Protein AF-0000000080208274 (afdb_homodimer)

InterPro domains:
  IPR000831 Trp repressor [PF01371] (9-92)
  IPR010921 Trp repressor/replication initiator [SSF48295] (2-94)
  IPR013335 Trp repressor, bacterial [MF_00475] (6-103)
  IPR013335 Trp repressor, bacterial [PIRSF003196] (1-98)
  IPR013335 Trp repressor, bacterial [PTHR38025] (3-96)
  IPR013335 Trp repressor, bacterial [TIGR01321] (6-88)
  IPR038116 TrpR-like superfamily [G3DSA:1.10.1270.10] (1-101)

Secondary structure (DSSP, 8-state):
--PPPS--SHHHHHHHHHHHHHTT-HHHHHHHHS-HHHHHHHHHHHHHHHHHHHT-S-HHHHHHHHT--HHHHHHHHHHHHTS-HHHHHHHHHHHHHHHHHH-/--PPPS--SHHHHHHHHHHHHHTT-HHHHHHHHS-HHHHHHHHHHHHHHHHHHHT-S-HHHHHHHHT--HHHHHHHHHHHHTS-HHHHHHHHHHHHHHHHHH-

pLDDT: mean 94.58, std 8.27, range [47.56, 98.31]

Foldseek 3Di:
DDDDDPDDDPVVVVVVLVVCVVVVNNVVVVPVVDDPVRVLVVVLLLQLLQCVLVVPDDLVRSCVVSVHDSVSSVVSVVVLVPDDPVVSVVSNVVSVVVVVVVD/DDDDDPDDDPVVVVVVLVVCVVVVNNVVVVPVVDDPVRVLVVVLLLQLLQCVLVVPDDLVRSCVVSVHDSVSSVVSVVVLVVDDPVVSVVSNVVSVVVVVVVD

Sequence (206 aa):
MSHEPEYRDWQQIVELIRSSVDSQQHEMLLTMLMTPDERESLTARVNILNELLKGELSQRQISQMLGVGIATITRGSNELKSKSEAEKDKLKLLLEQVAQVAKMSHEPEYRDWQQIVELIRSSVDSQQHEMLLTMLMTPDERESLTARVNILNELLKGELSQRQISQMLGVGIATITRGSNELKSKSEAEKDKLKLLLEQVAQVAK

Structure (mmCIF, N/CA/C/O backbone):
data_AF-0000000080208274-model_v1
#
loop_
_entity.id
_entity.type
_entity.pdbx_description
1 polymer 'Trp operon repressor homolog'
#
loop_
_atom_site.group_PDB
_atom_site.id
_atom_site.type_symbol
_atom_site.label_atom_id
_atom_site.label_alt_id
_atom_site.label_comp_id
_atom_site.label_asym_id
_atom_site.label_entity_id
_atom_site.label_seq_id
_atom_site.pdbx_PDB_ins_code
_atom_site.Cartn_x
_atom_site.Cartn_y
_atom_site.Cartn_z
_atom_site.occupancy
_atom_site.B_iso_or_equiv
_atom_site.auth_seq_id
_atom_site.auth_comp_id
_atom_site.auth_asym_id
_atom_site.auth_atom_id
_atom_site.pdbx_PDB_model_num
ATOM 1 N N . MET A 1 1 ? 12.68 29.438 5.562 1 47.56 1 MET A N 1
ATOM 2 C CA . MET A 1 1 ? 13.219 28.297 6.305 1 47.56 1 MET A CA 1
ATOM 3 C C . MET A 1 1 ? 12.836 26.984 5.637 1 47.56 1 MET A C 1
ATOM 5 O O . MET A 1 1 ? 11.688 26.781 5.254 1 47.56 1 MET A O 1
ATOM 9 N N . SER A 1 2 ? 13.711 26.156 5 1 59.59 2 SER A N 1
ATOM 10 C CA . SER A 1 2 ? 13.531 25.047 4.07 1 59.59 2 SER A CA 1
ATOM 11 C C . SER A 1 2 ? 12.812 23.875 4.738 1 59.59 2 SER A C 1
ATOM 13 O O . SER A 1 2 ? 13.281 23.344 5.746 1 59.59 2 SER A O 1
ATOM 15 N N . HIS A 1 3 ? 11.453 23.859 4.734 1 83.94 3 HIS A N 1
ATOM 16 C CA . HIS A 1 3 ? 10.75 22.766 5.391 1 83.94 3 HIS A CA 1
ATOM 17 C C . HIS A 1 3 ? 11.062 21.438 4.719 1 83.94 3 HIS A C 1
ATOM 19 O O . HIS A 1 3 ? 11.227 21.375 3.5 1 83.94 3 HIS A O 1
ATOM 25 N N . GLU A 1 4 ? 11.633 20.531 5.539 1 91.5 4 GLU A N 1
ATOM 26 C CA . GLU A 1 4 ? 11.93 19.188 5.039 1 91.5 4 GLU A CA 1
ATOM 27 C C . GLU A 1 4 ? 10.812 18.203 5.395 1 91.5 4 GLU A C 1
ATOM 29 O O . GLU A 1 4 ? 10.25 18.266 6.492 1 91.5 4 GLU A O 1
ATOM 34 N N . PRO A 1 5 ? 10.555 17.328 4.438 1 94.62 5 PRO A N 1
ATOM 35 C CA . PRO A 1 5 ? 9.523 16.344 4.734 1 94.62 5 PRO A CA 1
ATOM 36 C C . PRO A 1 5 ? 9.906 15.43 5.902 1 94.62 5 PRO A C 1
ATOM 38 O O . PRO A 1 5 ? 11.086 15.102 6.082 1 94.62 5 PRO A O 1
ATOM 41 N N . GLU A 1 6 ? 8.984 15.062 6.613 1 94.56 6 GLU A N 1
ATOM 42 C CA . GLU A 1 6 ? 9.242 14.203 7.762 1 94.56 6 GLU A CA 1
ATOM 43 C C . GLU A 1 6 ? 9.469 12.75 7.328 1 94.56 6 GLU A C 1
ATOM 45 O O . GLU A 1 6 ? 10.266 12.031 7.938 1 94.56 6 GLU A O 1
ATOM 50 N N . TYR A 1 7 ? 8.75 12.328 6.348 1 96.19 7 TYR A N 1
ATOM 51 C CA . TYR A 1 7 ? 8.922 11 5.766 1 96.19 7 TYR A CA 1
ATOM 52 C C . TYR A 1 7 ? 9.805 11.062 4.523 1 96.19 7 TYR A C 1
ATOM 54 O O . TYR A 1 7 ? 9.406 11.617 3.496 1 96.19 7 TYR A O 1
ATOM 62 N N . ARG A 1 8 ? 10.93 10.383 4.625 1 93 8 ARG A N 1
ATOM 63 C CA . ARG A 1 8 ? 11.938 10.617 3.592 1 93 8 ARG A CA 1
ATOM 64 C C . ARG A 1 8 ? 12.211 9.344 2.797 1 93 8 ARG A C 1
ATOM 66 O O . ARG A 1 8 ? 12.727 9.398 1.68 1 93 8 ARG A O 1
ATOM 73 N N . ASP A 1 9 ? 11.93 8.289 3.434 1 93.94 9 ASP A N 1
ATOM 74 C CA . ASP A 1 9 ? 12.242 7.07 2.693 1 93.94 9 ASP A CA 1
ATOM 75 C C . ASP A 1 9 ? 11.148 6.023 2.877 1 93.94 9 ASP A C 1
ATOM 77 O O . ASP A 1 9 ? 10.25 6.188 3.711 1 93.94 9 ASP A O 1
ATOM 81 N N . TRP A 1 10 ? 11.273 5.016 2.1 1 96.69 10 TRP A N 1
ATOM 82 C CA . TRP A 1 10 ? 10.273 3.953 1.995 1 96.69 10 TRP A CA 1
ATOM 83 C C . TRP A 1 10 ? 10.164 3.182 3.307 1 96.69 10 TRP A C 1
ATOM 85 O O . TRP A 1 10 ? 9.078 2.756 3.691 1 96.69 10 TRP A O 1
ATOM 95 N N . GLN A 1 11 ? 11.211 3.061 4.043 1 96.06 11 GLN A N 1
ATOM 96 C CA . GLN A 1 11 ? 11.203 2.318 5.301 1 96.06 11 GLN A CA 1
ATOM 97 C C . GLN A 1 11 ? 10.266 2.967 6.312 1 96.06 11 GLN A C 1
ATOM 99 O O . GLN A 1 11 ? 9.633 2.273 7.117 1 96.06 11 GLN A O 1
ATOM 104 N N . GLN A 1 12 ? 10.188 4.234 6.27 1 96.81 12 GLN A N 1
ATOM 105 C CA . GLN A 1 12 ? 9.281 4.934 7.176 1 96.81 12 GLN A CA 1
ATOM 106 C C . GLN A 1 12 ? 7.824 4.648 6.824 1 96.81 12 GLN A C 1
ATOM 108 O O . GLN A 1 12 ? 6.973 4.566 7.711 1 96.81 12 GLN A O 1
ATOM 113 N N . ILE A 1 13 ? 7.574 4.492 5.547 1 97.81 13 ILE A N 1
ATOM 114 C CA . ILE A 1 13 ? 6.219 4.18 5.098 1 97.81 13 ILE A CA 1
ATOM 115 C C . ILE A 1 13 ? 5.852 2.76 5.516 1 97.81 13 ILE A C 1
ATOM 117 O O . ILE A 1 13 ? 4.738 2.514 5.984 1 97.81 13 ILE A O 1
ATOM 121 N N . VAL A 1 14 ? 6.762 1.882 5.375 1 98 14 VAL A N 1
ATOM 122 C CA . VAL A 1 14 ? 6.551 0.501 5.797 1 98 14 VAL A CA 1
ATOM 123 C C . VAL A 1 14 ? 6.27 0.458 7.297 1 98 14 VAL A C 1
ATOM 125 O O . VAL A 1 14 ? 5.355 -0.239 7.746 1 98 14 VAL A O 1
ATOM 128 N N . GLU A 1 15 ? 7.039 1.221 8.031 1 97.44 15 GLU A N 1
ATOM 129 C CA . GLU A 1 15 ? 6.836 1.286 9.477 1 97.44 15 GLU A CA 1
ATOM 130 C C . GLU A 1 15 ? 5.473 1.884 9.812 1 97.44 15 GLU A C 1
ATOM 132 O O . GLU A 1 15 ? 4.816 1.445 10.758 1 97.44 15 GLU A O 1
ATOM 137 N N . LEU A 1 16 ? 5.121 2.83 9.086 1 98.19 16 LEU A N 1
ATOM 138 C CA . LEU A 1 16 ? 3.816 3.445 9.289 1 98.19 16 LEU A CA 1
ATOM 139 C C . LEU A 1 16 ? 2.697 2.426 9.094 1 98.19 16 LEU A C 1
ATOM 141 O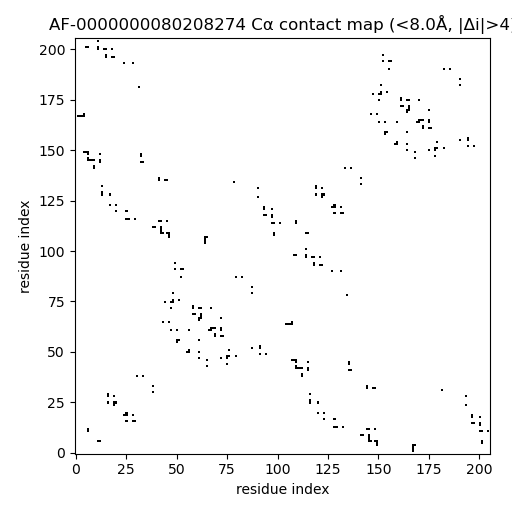 O . LEU A 1 16 ? 1.772 2.352 9.906 1 98.19 16 LEU A O 1
ATOM 145 N N . ILE A 1 17 ? 2.783 1.671 8.047 1 98.12 17 ILE A N 1
ATOM 146 C CA . ILE A 1 17 ? 1.784 0.646 7.766 1 98.12 17 ILE A CA 1
ATOM 147 C C . ILE A 1 17 ? 1.799 -0.405 8.875 1 98.12 17 ILE A C 1
ATOM 149 O O . ILE A 1 17 ? 0.744 -0.799 9.375 1 98.12 17 ILE A O 1
ATOM 153 N N . ARG A 1 18 ? 2.961 -0.78 9.281 1 97.88 18 ARG A N 1
ATOM 154 C CA . ARG A 1 18 ? 3.074 -1.74 10.367 1 97.88 18 ARG A CA 1
ATOM 155 C C . ARG A 1 18 ? 2.408 -1.21 11.633 1 97.88 18 ARG A C 1
ATOM 157 O O . ARG A 1 18 ? 1.616 -1.912 12.266 1 97.88 18 ARG A O 1
ATOM 164 N N . SER A 1 19 ? 2.703 -0.008 12.008 1 97.62 19 SER A N 1
ATOM 165 C CA . SER A 1 19 ? 2.16 0.602 13.211 1 97.62 19 SER A CA 1
ATOM 166 C C . SER A 1 19 ? 0.646 0.757 13.125 1 97.62 19 SER A C 1
ATOM 168 O O . SER A 1 19 ? -0.056 0.635 14.133 1 97.62 19 SER A O 1
ATOM 170 N N . SER A 1 20 ? 0.212 1.041 11.945 1 97.94 20 SER A N 1
ATOM 171 C CA . SER A 1 20 ? -1.225 1.213 11.758 1 97.94 20 SER A CA 1
ATOM 172 C C . SER A 1 20 ? -1.973 -0.095 11.992 1 97.94 20 SER A C 1
ATOM 174 O O . SER A 1 20 ? -3.139 -0.085 12.398 1 97.94 20 SER A O 1
ATOM 176 N N . VAL A 1 21 ? -1.347 -1.221 11.711 1 97.81 21 VAL A N 1
ATOM 177 C CA . VAL A 1 21 ? -1.947 -2.523 11.984 1 97.81 21 VAL A CA 1
ATOM 178 C C . VAL A 1 21 ? -2.082 -2.723 13.492 1 97.81 21 VAL A C 1
ATOM 180 O O . VAL A 1 21 ? -3.121 -3.184 13.969 1 97.81 21 VAL A O 1
ATOM 183 N N . ASP A 1 22 ? -1.087 -2.33 14.203 1 95.06 22 ASP A N 1
ATOM 184 C CA . ASP A 1 22 ? -1.102 -2.457 15.656 1 95.06 22 ASP A CA 1
ATOM 185 C C . ASP A 1 22 ? -2.242 -1.645 16.266 1 95.06 22 ASP A C 1
ATOM 187 O O . ASP A 1 22 ? -2.867 -2.074 17.234 1 95.06 22 ASP A O 1
ATOM 191 N N . SER A 1 23 ? -2.492 -0.571 15.703 1 94.88 23 SER A N 1
ATOM 192 C CA . SER A 1 23 ? -3.518 0.312 16.25 1 94.88 23 SER A CA 1
ATOM 193 C C . SER A 1 23 ? -4.852 0.115 15.539 1 94.88 23 SER A C 1
ATOM 195 O O . SER A 1 23 ? -5.793 0.884 15.75 1 94.88 23 SER A O 1
ATOM 197 N N . GLN A 1 24 ? -4.961 -0.796 14.641 1 96 24 GLN A N 1
ATOM 198 C CA . GLN A 1 24 ? -6.172 -1.159 13.914 1 96 24 GLN A CA 1
ATOM 199 C C . GLN A 1 24 ? -6.656 -0.005 13.039 1 96 24 GLN A C 1
ATOM 201 O O . GLN A 1 24 ? -7.859 0.251 12.953 1 96 24 GLN A O 1
ATOM 206 N N . GLN A 1 25 ? -5.754 0.708 12.438 1 96.38 25 GLN A N 1
ATOM 207 C CA . GLN A 1 25 ? -6.066 1.855 11.594 1 96.38 25 GLN A CA 1
ATOM 208 C C . GLN A 1 25 ? -5.645 1.606 10.148 1 96.38 25 GLN A C 1
ATOM 210 O O . GLN A 1 25 ? -5.82 2.473 9.289 1 96.38 25 GLN A O 1
ATOM 215 N N . HIS A 1 26 ? -5.148 0.441 9.859 1 97.75 26 HIS A N 1
ATOM 216 C CA . HIS A 1 26 ? -4.492 0.188 8.586 1 97.75 26 HIS A CA 1
ATOM 217 C C . HIS A 1 26 ? -5.492 0.228 7.434 1 97.75 26 HIS A C 1
ATOM 219 O O . HIS A 1 26 ? -5.172 0.707 6.344 1 97.75 26 HIS A O 1
ATOM 225 N N . GLU A 1 27 ? -6.699 -0.204 7.637 1 97.12 27 GLU A N 1
ATOM 226 C CA . GLU A 1 27 ? -7.68 -0.14 6.559 1 97.12 27 GLU A CA 1
ATOM 227 C C . GLU A 1 27 ? -7.957 1.304 6.148 1 97.12 27 GLU A C 1
ATOM 229 O O . GLU A 1 27 ? -7.957 1.629 4.961 1 97.12 27 GLU A O 1
ATOM 234 N N . MET A 1 28 ? -8.203 2.137 7.141 1 96.38 28 MET A N 1
ATOM 235 C CA . MET A 1 28 ? -8.461 3.547 6.871 1 96.38 28 MET A CA 1
ATOM 236 C C . MET A 1 28 ? -7.25 4.203 6.215 1 96.38 28 MET A C 1
ATOM 238 O O . MET A 1 28 ? -7.383 4.902 5.211 1 96.38 28 MET A O 1
ATOM 242 N N . LEU A 1 29 ? -6.078 3.934 6.773 1 97.75 29 LEU A N 1
ATOM 243 C CA . LEU A 1 29 ? -4.848 4.535 6.27 1 97.75 2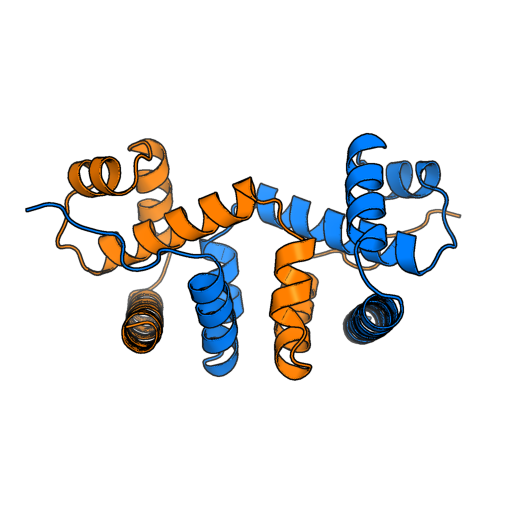9 LEU A CA 1
ATOM 244 C C . LEU A 1 29 ? -4.621 4.168 4.809 1 97.75 29 LEU A C 1
ATOM 246 O O . LEU A 1 29 ? -4.418 5.043 3.965 1 97.75 29 LEU A O 1
ATOM 250 N N . LEU A 1 30 ? -4.691 2.865 4.492 1 98.12 30 LEU A N 1
ATOM 251 C CA . LEU A 1 30 ? -4.426 2.383 3.141 1 98.12 30 LEU A CA 1
ATOM 252 C C . LEU A 1 30 ? -5.457 2.922 2.158 1 98.12 30 LEU A C 1
ATOM 254 O O . LEU A 1 30 ? -5.113 3.299 1.034 1 98.12 30 LEU A O 1
ATOM 258 N N . THR A 1 31 ? -6.676 3.023 2.594 1 96.75 31 THR A N 1
ATOM 259 C CA . THR A 1 31 ? -7.734 3.553 1.739 1 96.75 31 THR A CA 1
ATOM 260 C C . THR A 1 31 ? -7.504 5.031 1.444 1 96.75 31 THR A C 1
ATOM 262 O O . THR A 1 31 ? -7.77 5.496 0.335 1 96.75 31 THR A O 1
ATOM 265 N N . MET A 1 32 ? -6.992 5.758 2.375 1 95.88 32 MET A N 1
ATOM 266 C CA . MET A 1 32 ? -6.742 7.188 2.211 1 95.88 32 MET A CA 1
ATOM 267 C C . MET A 1 32 ? -5.539 7.43 1.305 1 95.88 32 MET A C 1
ATOM 269 O O . MET A 1 32 ? -5.5 8.414 0.566 1 95.88 32 MET A O 1
ATOM 273 N N . LEU A 1 33 ? -4.633 6.512 1.344 1 97.12 33 LEU A N 1
ATOM 274 C CA . LEU A 1 33 ? -3.365 6.734 0.661 1 97.12 33 LEU A CA 1
ATOM 275 C C . LEU A 1 33 ? -3.455 6.316 -0.803 1 97.12 33 LEU A C 1
ATOM 277 O O . LEU A 1 33 ? -2.586 6.664 -1.606 1 97.12 33 LEU A O 1
ATOM 281 N N . MET A 1 34 ? -4.512 5.57 -1.143 1 97.19 34 MET A N 1
ATOM 282 C CA . MET A 1 34 ? -4.609 5.027 -2.494 1 97.19 34 MET A CA 1
ATOM 283 C C . MET A 1 34 ? -5.953 5.367 -3.127 1 97.19 34 MET A C 1
ATOM 285 O O . MET A 1 34 ? -6.988 5.301 -2.465 1 97.19 34 MET A O 1
ATOM 289 N N . THR A 1 35 ? -5.871 5.73 -4.359 1 95.31 35 THR A N 1
ATOM 290 C CA . THR A 1 35 ? -7.109 5.941 -5.098 1 95.31 35 THR A CA 1
ATOM 291 C C . THR A 1 35 ? -7.801 4.613 -5.387 1 95.31 35 THR A C 1
ATOM 293 O O . THR A 1 35 ? -7.188 3.549 -5.27 1 95.31 35 THR A O 1
ATOM 296 N N . PRO A 1 36 ? -9.055 4.688 -5.789 1 96.25 36 PRO A N 1
ATOM 297 C CA . PRO A 1 36 ? -9.742 3.449 -6.16 1 96.25 36 PRO A CA 1
ATOM 298 C C . PRO A 1 36 ? -9.031 2.688 -7.277 1 96.25 36 PRO A C 1
ATOM 300 O O . PRO A 1 36 ? -8.922 1.46 -7.223 1 96.25 36 PRO A O 1
ATOM 303 N N . ASP A 1 37 ? -8.5 3.404 -8.195 1 96.75 37 ASP A N 1
ATOM 304 C CA . ASP A 1 37 ? -7.793 2.756 -9.289 1 96.75 37 ASP A CA 1
ATOM 305 C C . ASP A 1 37 ? -6.527 2.062 -8.797 1 96.75 37 ASP A C 1
ATOM 307 O O . ASP A 1 37 ? -6.195 0.964 -9.242 1 96.75 37 ASP A O 1
ATOM 311 N N . GLU A 1 38 ? -5.812 2.707 -7.918 1 97 38 GLU A N 1
ATOM 312 C CA . GLU A 1 38 ? -4.605 2.123 -7.344 1 97 38 GLU A CA 1
ATOM 313 C C . GLU A 1 38 ? -4.926 0.863 -6.547 1 97 38 GLU A C 1
ATOM 315 O O . GLU A 1 38 ? -4.18 -0.116 -6.598 1 97 38 GLU A O 1
ATOM 320 N N . ARG A 1 39 ? -6.008 0.888 -5.855 1 98 39 ARG A N 1
ATOM 321 C CA . ARG A 1 39 ? -6.426 -0.279 -5.086 1 98 39 ARG A CA 1
ATOM 322 C C . ARG A 1 39 ? -6.785 -1.441 -6.008 1 98 39 ARG A C 1
ATOM 324 O O . ARG A 1 39 ? -6.426 -2.588 -5.738 1 98 39 ARG A O 1
ATOM 331 N N . GLU A 1 40 ? -7.398 -1.123 -7.082 1 97.5 40 GLU A N 1
ATOM 332 C CA . GLU A 1 40 ? -7.723 -2.141 -8.078 1 97.5 40 GLU A CA 1
ATOM 333 C C . GLU A 1 40 ? -6.457 -2.723 -8.703 1 97.5 40 GLU A C 1
ATOM 335 O O . GLU A 1 40 ? -6.363 -3.932 -8.922 1 97.5 40 GLU A O 1
ATOM 340 N N . SER A 1 41 ? -5.555 -1.863 -8.961 1 97.06 41 SER A N 1
ATOM 341 C CA . SER A 1 41 ? -4.281 -2.303 -9.523 1 97.06 41 SER A CA 1
ATOM 342 C C . SER A 1 41 ? -3.537 -3.219 -8.555 1 97.06 41 SER A C 1
ATOM 344 O O . SER A 1 41 ? -2.953 -4.223 -8.977 1 97.06 41 SER A O 1
ATOM 346 N N . LEU A 1 42 ? -3.549 -2.84 -7.297 1 98.12 42 LEU A N 1
ATOM 347 C CA . LEU A 1 42 ? -2.895 -3.676 -6.293 1 98.12 42 LEU A CA 1
ATOM 348 C C . LEU A 1 42 ? -3.564 -5.043 -6.207 1 98.12 42 LEU A C 1
ATOM 350 O O . LEU A 1 42 ? -2.885 -6.062 -6.074 1 98.12 42 LEU A O 1
ATOM 354 N N . THR A 1 43 ? -4.871 -5.059 -6.324 1 98 43 THR A N 1
ATOM 355 C CA . THR A 1 43 ? -5.617 -6.312 -6.305 1 98 43 THR A CA 1
ATOM 356 C C . THR A 1 43 ? -5.223 -7.195 -7.488 1 98 43 THR A C 1
ATOM 358 O O . THR A 1 43 ? -4.988 -8.391 -7.324 1 98 43 THR A O 1
ATOM 361 N N . ALA A 1 44 ? -5.121 -6.594 -8.562 1 97.69 44 ALA A N 1
ATOM 362 C CA . ALA A 1 44 ? -4.703 -7.332 -9.75 1 97.69 44 ALA A CA 1
ATOM 363 C C . ALA A 1 44 ? -3.285 -7.875 -9.594 1 97.69 44 ALA A C 1
ATOM 365 O O . ALA A 1 44 ? -3.006 -9.016 -9.961 1 97.69 44 ALA A O 1
ATOM 366 N N . ARG A 1 45 ? -2.393 -7.09 -9.016 1 98.31 45 ARG A N 1
ATOM 367 C CA . ARG A 1 45 ? -1 -7.496 -8.852 1 98.31 45 ARG A CA 1
ATOM 368 C C . ARG A 1 45 ? -0.875 -8.656 -7.867 1 98.31 45 ARG A C 1
ATOM 370 O O . ARG A 1 45 ? -0.05 -9.547 -8.055 1 98.31 45 ARG A O 1
ATOM 377 N N . VAL A 1 46 ? -1.676 -8.586 -6.859 1 98.31 46 VAL A N 1
ATOM 378 C CA . VAL A 1 46 ? -1.689 -9.703 -5.918 1 98.31 46 VAL A CA 1
ATOM 379 C C . VAL A 1 46 ? -2.129 -10.977 -6.633 1 98.31 46 VAL A C 1
ATOM 381 O O . VAL A 1 46 ? -1.524 -12.039 -6.453 1 98.31 46 VAL A O 1
ATOM 384 N N . ASN A 1 47 ? -3.164 -10.875 -7.477 1 98.25 47 ASN A N 1
ATOM 385 C CA . ASN A 1 47 ? -3.631 -12.031 -8.227 1 98.25 47 ASN A CA 1
ATOM 386 C C . ASN A 1 47 ? -2.578 -12.523 -9.211 1 98.25 47 ASN A C 1
ATOM 388 O O . ASN A 1 47 ? -2.418 -13.727 -9.406 1 98.25 47 ASN A O 1
ATOM 392 N N . ILE A 1 48 ? -1.926 -11.633 -9.781 1 98.25 48 ILE A N 1
ATOM 393 C CA . ILE A 1 48 ? -0.871 -12.008 -10.719 1 98.25 48 ILE A CA 1
ATOM 394 C C . ILE A 1 48 ? 0.198 -12.82 -9.992 1 98.25 48 ILE A C 1
ATOM 396 O O . ILE A 1 48 ? 0.566 -13.906 -10.438 1 98.25 48 ILE A O 1
ATOM 400 N N . LEU A 1 49 ? 0.663 -12.32 -8.891 1 98.06 49 LEU A N 1
ATOM 401 C CA . LEU A 1 49 ? 1.677 -13.031 -8.117 1 98.06 49 LEU A CA 1
ATOM 402 C C . LEU A 1 49 ? 1.169 -14.406 -7.684 1 98.06 49 LEU A C 1
ATOM 404 O O . LEU A 1 49 ? 1.9 -15.398 -7.762 1 98.06 49 LEU A O 1
ATOM 408 N N . ASN A 1 50 ? -0.038 -14.391 -7.234 1 97.56 50 ASN A N 1
ATOM 409 C CA . ASN A 1 50 ? -0.663 -15.625 -6.773 1 97.56 50 ASN A CA 1
ATOM 410 C C . ASN A 1 50 ? -0.684 -16.688 -7.871 1 97.56 50 ASN A C 1
ATOM 412 O O . ASN A 1 50 ? -0.282 -17.828 -7.645 1 97.56 50 ASN A O 1
ATOM 416 N N . GLU A 1 51 ? -1.094 -16.328 -9.039 1 97.31 51 GLU A N 1
ATOM 417 C CA . GLU A 1 51 ? -1.213 -17.266 -10.141 1 97.31 51 GLU A CA 1
ATOM 418 C C . GLU A 1 51 ? 0.16 -17.703 -10.648 1 97.31 51 GLU A C 1
ATOM 420 O O . GLU A 1 51 ? 0.36 -18.875 -11 1 97.31 51 GLU A O 1
ATOM 425 N N . LEU A 1 52 ? 1.077 -16.812 -10.664 1 97.75 52 LEU A N 1
ATOM 426 C CA . LEU A 1 52 ? 2.426 -17.141 -11.109 1 97.75 52 LEU A CA 1
ATOM 427 C C . LEU A 1 52 ? 3.076 -18.141 -10.156 1 97.75 52 LEU A C 1
ATOM 429 O O . LEU A 1 52 ? 3.775 -19.062 -10.586 1 97.75 52 LEU A O 1
ATOM 433 N N . LEU A 1 53 ? 2.852 -17.938 -8.906 1 97.25 53 LEU A N 1
ATOM 434 C CA . LEU A 1 53 ? 3.439 -18.828 -7.906 1 97.25 53 LEU A CA 1
ATOM 435 C C . LEU A 1 53 ? 2.814 -20.219 -7.973 1 97.25 53 LEU A C 1
ATOM 437 O O . LEU A 1 53 ? 3.498 -21.219 -7.758 1 97.25 53 LEU A O 1
ATOM 441 N N . LYS A 1 54 ? 1.506 -20.266 -8.227 1 95.25 54 LYS A N 1
ATOM 442 C CA . LYS A 1 54 ? 0.833 -21.562 -8.383 1 95.25 54 LYS A CA 1
ATOM 443 C C . LYS A 1 54 ? 1.383 -22.312 -9.586 1 95.25 54 LYS A C 1
ATOM 445 O O . LYS A 1 54 ? 1.525 -23.547 -9.547 1 95.25 54 LYS A O 1
ATOM 450 N N . GLY A 1 55 ? 1.526 -21.562 -10.68 1 95.5 55 GLY A N 1
ATOM 451 C CA . GLY A 1 55 ? 2.16 -22.156 -11.852 1 95.5 55 GLY A CA 1
ATOM 452 C C . GLY A 1 55 ? 1.212 -22.984 -12.688 1 95.5 55 GLY A C 1
ATOM 453 O O . GLY A 1 55 ? 1.649 -23.812 -13.492 1 95.5 55 GLY A O 1
ATOM 454 N N . GLU A 1 56 ? -0.082 -22.75 -12.547 1 95.44 56 GLU A N 1
ATOM 455 C CA . GLU A 1 56 ? -1.076 -23.578 -13.234 1 95.44 56 GLU A CA 1
ATOM 456 C C . GLU A 1 56 ? -1.572 -22.906 -14.508 1 95.44 56 GLU A C 1
ATOM 458 O O . GLU A 1 56 ? -2.025 -23.578 -15.438 1 95.44 56 GLU A O 1
ATOM 463 N N . LEU A 1 57 ? -1.53 -21.641 -14.516 1 96.81 57 LEU A N 1
ATOM 464 C CA . LEU A 1 57 ? -2.031 -20.875 -15.656 1 96.81 57 LEU A CA 1
ATOM 465 C C . LEU A 1 57 ? -0.883 -20.25 -16.438 1 96.81 57 LEU A C 1
ATOM 467 O O . LEU A 1 57 ? 0.103 -19.797 -15.852 1 96.81 57 LEU A O 1
ATOM 471 N N . SER A 1 58 ? -1.079 -20.188 -17.75 1 95.94 58 SER A N 1
ATOM 472 C CA . SER A 1 58 ? -0.152 -19.438 -18.594 1 95.94 58 SER A CA 1
ATOM 473 C C . SER A 1 58 ? -0.353 -17.938 -18.422 1 95.94 58 SER A C 1
ATOM 475 O O . SER A 1 58 ? -1.383 -17.5 -17.906 1 95.94 58 SER A O 1
ATOM 477 N N . GLN A 1 59 ? 0.711 -17.172 -18.859 1 96.69 59 GLN A N 1
ATOM 478 C CA . GLN A 1 59 ? 0.58 -15.719 -18.797 1 96.69 59 GLN A CA 1
ATOM 479 C C . GLN A 1 59 ? -0.633 -15.242 -19.594 1 96.69 59 GLN A C 1
ATOM 481 O O . GLN A 1 59 ? -1.311 -14.289 -19.188 1 96.69 59 GLN A O 1
ATOM 486 N N . ARG A 1 60 ? -0.909 -15.938 -20.688 1 96.5 60 ARG A N 1
ATOM 487 C CA . ARG A 1 60 ? -2.064 -15.586 -21.5 1 96.5 60 ARG A CA 1
ATOM 488 C C . ARG A 1 60 ? -3.365 -15.828 -20.75 1 96.5 60 ARG A C 1
ATOM 490 O O . ARG A 1 60 ? -4.277 -15 -20.781 1 96.5 60 ARG A O 1
ATOM 497 N N . GLN A 1 61 ? -3.482 -16.938 -20.078 1 97.31 61 GLN A N 1
ATOM 498 C CA . GLN A 1 61 ? -4.668 -17.281 -19.297 1 97.31 61 GLN A CA 1
ATOM 499 C C . GLN A 1 61 ? -4.859 -16.297 -18.141 1 97.31 61 GLN A C 1
ATOM 501 O O . GLN A 1 61 ? -5.984 -15.891 -17.844 1 97.31 61 GLN A O 1
ATOM 506 N N . ILE A 1 62 ? -3.781 -15.891 -17.469 1 97.94 62 ILE A N 1
ATOM 507 C CA . ILE A 1 62 ? -3.85 -14.906 -16.406 1 97.94 62 ILE A CA 1
ATOM 508 C C . ILE A 1 62 ? -4.332 -13.57 -16.953 1 97.94 62 ILE A C 1
ATOM 510 O O . ILE A 1 62 ? -5.18 -12.906 -16.344 1 97.94 62 ILE A O 1
ATOM 514 N N . SER A 1 63 ? -3.805 -13.195 -18.156 1 97.69 63 SER A N 1
ATOM 515 C CA . SER A 1 63 ? -4.219 -11.961 -18.828 1 97.69 63 SER A CA 1
ATOM 516 C C . SER A 1 63 ? -5.719 -11.953 -19.094 1 97.69 63 SER A C 1
ATOM 518 O O . SER A 1 63 ? -6.395 -10.961 -18.828 1 97.69 63 SER A O 1
ATOM 520 N N . GLN A 1 64 ? -6.23 -13.062 -19.547 1 96.5 64 GLN A N 1
ATOM 521 C CA . GLN A 1 64 ? -7.656 -13.172 -19.828 1 96.5 64 GLN A CA 1
ATOM 522 C C . GLN A 1 64 ? -8.484 -13.133 -18.562 1 96.5 64 GLN A C 1
ATOM 524 O O . GLN A 1 64 ? -9.531 -12.484 -18.5 1 96.5 64 GLN A O 1
ATOM 529 N N . MET A 1 65 ? -8.023 -13.773 -17.531 1 96.62 65 MET A N 1
ATOM 530 C CA . MET A 1 65 ? -8.75 -13.867 -16.266 1 96.62 65 MET A CA 1
ATOM 531 C C . MET A 1 65 ? -8.852 -12.5 -15.594 1 96.62 65 MET A C 1
ATOM 533 O O . MET A 1 65 ? -9.906 -12.148 -15.055 1 96.62 65 MET A O 1
ATOM 537 N N . LEU A 1 66 ? -7.781 -11.688 -15.656 1 97.25 66 LEU A N 1
ATOM 538 C CA . LEU A 1 66 ? -7.699 -10.469 -14.867 1 97.25 66 LEU A CA 1
ATOM 539 C C . LEU A 1 66 ? -7.961 -9.234 -15.727 1 97.25 66 LEU A C 1
ATOM 541 O O . LEU A 1 66 ? -8.18 -8.141 -15.203 1 97.25 66 LEU A O 1
ATOM 545 N N . GLY A 1 67 ? -7.906 -9.445 -17.047 1 96.56 67 GLY A N 1
ATOM 546 C CA . GLY A 1 67 ? -8.102 -8.328 -17.953 1 96.56 67 GLY A CA 1
ATOM 547 C C . GLY A 1 67 ? -6.941 -7.352 -17.953 1 96.56 67 GLY A C 1
ATOM 548 O O . GLY A 1 67 ? -7.141 -6.141 -18.047 1 96.56 67 GLY A O 1
ATOM 549 N N . VAL A 1 68 ? -5.684 -7.914 -17.734 1 96.94 68 VAL A N 1
ATOM 550 C CA . VAL A 1 68 ? -4.488 -7.078 -17.781 1 96.94 68 VAL A CA 1
ATOM 551 C C . VAL A 1 68 ? -3.574 -7.531 -18.922 1 96.94 68 VAL A C 1
ATOM 553 O O . VAL A 1 68 ? -3.689 -8.656 -19.406 1 96.94 68 VAL A O 1
ATOM 556 N N . GLY A 1 69 ? -2.68 -6.707 -19.391 1 96.94 69 GLY A N 1
ATOM 557 C CA . GLY A 1 69 ? -1.785 -7.023 -20.484 1 96.94 69 GLY A CA 1
ATOM 558 C C . GLY A 1 69 ? -0.643 -7.938 -20.078 1 96.94 69 GLY A C 1
ATOM 559 O O . GLY A 1 69 ? -0.305 -8.039 -18.906 1 96.94 69 GLY A O 1
ATOM 560 N N . ILE A 1 70 ? -0.037 -8.508 -21.078 1 97.44 70 ILE A N 1
ATOM 561 C CA . ILE A 1 70 ? 1.054 -9.461 -20.875 1 97.44 70 ILE A CA 1
ATOM 562 C C . ILE A 1 70 ? 2.256 -8.742 -20.266 1 97.44 70 ILE A C 1
ATOM 564 O O . ILE A 1 70 ? 2.971 -9.305 -19.438 1 97.44 70 ILE A O 1
ATOM 568 N N . ALA A 1 71 ? 2.479 -7.523 -20.672 1 97 71 ALA A N 1
ATOM 569 C CA . ALA A 1 71 ? 3.6 -6.75 -20.141 1 97 71 ALA A CA 1
ATOM 570 C C . ALA A 1 71 ? 3.484 -6.578 -18.625 1 97 71 ALA A C 1
ATOM 572 O O . ALA A 1 71 ? 4.488 -6.629 -17.906 1 97 71 ALA A O 1
ATOM 573 N N . THR A 1 72 ? 2.213 -6.375 -18.109 1 96.88 72 THR A N 1
ATOM 574 C CA . THR A 1 72 ? 1.946 -6.242 -16.672 1 96.88 72 THR A CA 1
ATOM 575 C C . THR A 1 72 ? 2.285 -7.539 -15.938 1 96.88 72 THR A C 1
ATOM 577 O O . THR A 1 72 ? 2.867 -7.508 -14.852 1 96.88 72 THR A O 1
ATOM 580 N N . ILE A 1 73 ? 1.98 -8.664 -16.516 1 97.94 73 ILE A N 1
ATOM 581 C CA . ILE A 1 73 ? 2.238 -9.984 -15.945 1 97.94 73 ILE A CA 1
ATOM 582 C C . ILE A 1 73 ? 3.74 -10.258 -15.953 1 97.94 73 ILE A C 1
ATOM 584 O O . ILE A 1 73 ? 4.285 -10.766 -14.969 1 97.94 73 ILE A O 1
ATOM 588 N N . THR A 1 74 ? 4.375 -9.836 -17.016 1 97.12 74 THR A N 1
ATOM 589 C CA . THR A 1 74 ? 5.812 -10.031 -17.156 1 97.12 74 THR A CA 1
ATOM 590 C C . THR A 1 74 ? 6.562 -9.258 -16.078 1 97.12 74 THR A C 1
ATOM 592 O O . THR A 1 74 ? 7.566 -9.734 -15.539 1 97.12 74 THR A O 1
ATOM 595 N N . ARG A 1 75 ? 6.137 -8.117 -15.773 1 95.31 75 ARG A N 1
ATOM 596 C CA . ARG A 1 75 ? 6.723 -7.355 -14.672 1 95.31 75 ARG A CA 1
ATOM 597 C C . ARG A 1 75 ? 6.594 -8.117 -13.352 1 95.31 75 ARG A C 1
ATOM 599 O O . ARG A 1 75 ? 7.535 -8.148 -12.555 1 95.31 75 ARG A O 1
ATOM 606 N N . GLY A 1 76 ? 5.418 -8.695 -13.125 1 96.88 76 GLY A N 1
ATOM 607 C CA . GLY A 1 76 ? 5.242 -9.539 -11.953 1 96.88 76 GLY A CA 1
ATOM 608 C C . GLY A 1 76 ? 6.176 -10.734 -11.938 1 96.88 76 GLY A C 1
ATOM 609 O O . GLY A 1 76 ? 6.758 -11.055 -10.898 1 96.88 76 GLY A O 1
ATOM 610 N N . SER A 1 77 ? 6.312 -11.336 -13.078 1 97 77 SER A N 1
ATOM 611 C CA . SER A 1 77 ? 7.199 -12.492 -13.203 1 97 77 SER A CA 1
ATOM 612 C C . SER A 1 77 ? 8.648 -12.109 -12.898 1 97 77 SER A C 1
ATOM 614 O O . SER A 1 77 ? 9.352 -12.836 -12.195 1 97 77 SER A O 1
ATOM 616 N N . ASN A 1 78 ? 9.047 -10.984 -13.391 1 96.62 78 ASN A N 1
ATOM 617 C CA . ASN A 1 78 ? 10.406 -10.516 -13.156 1 96.62 78 ASN A CA 1
ATOM 618 C C . ASN A 1 78 ? 10.648 -10.203 -11.68 1 96.62 78 ASN A C 1
ATOM 620 O O . ASN A 1 78 ? 11.734 -10.453 -11.156 1 96.62 78 ASN A O 1
ATOM 624 N N . GLU A 1 79 ? 9.633 -9.641 -11.062 1 95.44 79 GLU A N 1
ATOM 625 C CA . GLU A 1 79 ? 9.742 -9.383 -9.633 1 95.44 79 GLU A CA 1
ATOM 626 C C . GLU A 1 79 ? 9.945 -10.68 -8.852 1 95.44 79 GLU A C 1
ATOM 628 O O . GLU A 1 79 ? 10.773 -10.734 -7.938 1 95.44 79 GLU A O 1
ATOM 633 N N . LEU A 1 80 ? 9.281 -11.727 -9.195 1 96.88 80 LEU A N 1
ATOM 634 C CA . LEU A 1 80 ? 9.391 -13.008 -8.508 1 96.88 80 LEU A CA 1
ATOM 635 C C . LEU A 1 80 ? 10.766 -13.633 -8.727 1 96.88 80 LEU A C 1
ATOM 637 O O . LEU A 1 80 ? 11.336 -14.234 -7.816 1 96.88 80 LEU A O 1
ATOM 641 N N . LYS A 1 81 ? 11.266 -13.406 -9.906 1 96.44 81 LYS A N 1
ATOM 642 C CA . LYS A 1 81 ? 12.562 -13.984 -10.242 1 96.44 81 LYS A CA 1
ATOM 643 C C . LYS A 1 81 ? 13.664 -13.383 -9.375 1 96.44 81 LYS A C 1
ATOM 645 O O . LYS A 1 81 ? 14.688 -14.031 -9.125 1 96.44 81 LYS A O 1
ATOM 650 N N . SER A 1 82 ? 13.453 -12.219 -8.906 1 95.56 82 SER A N 1
ATOM 651 C CA . SER A 1 82 ? 14.461 -11.523 -8.117 1 95.56 82 SER A CA 1
ATOM 652 C C . SER A 1 82 ? 14.453 -11.992 -6.668 1 95.56 82 SER A C 1
ATOM 654 O O . SER A 1 82 ? 15.328 -11.609 -5.879 1 95.56 82 SER A O 1
ATOM 656 N N . LYS A 1 83 ? 13.539 -12.797 -6.324 1 96.62 83 LYS A N 1
ATOM 657 C CA . LYS A 1 83 ? 13.414 -13.273 -4.949 1 96.62 83 LYS A CA 1
ATOM 658 C C . LYS A 1 83 ? 14.016 -14.672 -4.801 1 96.62 83 LYS A C 1
ATOM 660 O O . LYS A 1 83 ? 14.055 -15.445 -5.762 1 96.62 83 LYS A O 1
ATOM 665 N N . SER A 1 84 ? 14.492 -14.945 -3.635 1 96.75 84 SER A N 1
ATOM 666 C CA . SER A 1 84 ? 15 -16.281 -3.342 1 96.75 84 SER A CA 1
ATOM 667 C C . SER A 1 84 ? 13.867 -17.312 -3.291 1 96.75 84 SER A C 1
ATOM 669 O O . SER A 1 84 ? 12.703 -16.938 -3.135 1 96.75 84 SER A O 1
ATOM 671 N N . GLU A 1 85 ? 14.227 -18.562 -3.408 1 96.62 85 GLU A N 1
ATOM 672 C CA . GLU A 1 85 ? 13.227 -19.625 -3.312 1 96.62 85 GLU A CA 1
ATOM 673 C C . GLU A 1 85 ? 12.531 -19.609 -1.954 1 96.62 85 GLU A C 1
ATOM 675 O O . GLU A 1 85 ? 11.328 -19.844 -1.863 1 96.62 85 GLU A O 1
ATOM 680 N N . ALA A 1 86 ? 13.289 -19.297 -0.944 1 96.62 86 ALA A N 1
ATOM 681 C CA . ALA A 1 86 ? 12.727 -19.219 0.402 1 96.62 86 ALA A CA 1
ATOM 682 C C . ALA A 1 86 ? 11.695 -18.109 0.504 1 96.62 86 ALA A C 1
ATOM 684 O O . ALA A 1 86 ? 10.633 -18.281 1.113 1 96.62 86 ALA A O 1
ATOM 685 N N . GLU A 1 87 ? 11.953 -16.984 -0.126 1 96.12 87 GLU A N 1
ATOM 686 C CA . GLU A 1 87 ? 11.031 -15.859 -0.122 1 96.12 87 GLU A CA 1
ATOM 687 C C . GLU A 1 87 ? 9.758 -16.188 -0.896 1 96.12 87 GLU A C 1
ATOM 689 O O . GLU A 1 87 ? 8.656 -15.836 -0.466 1 96.12 87 GLU A O 1
ATOM 694 N N . LYS A 1 88 ? 9.945 -16.844 -1.952 1 97.31 88 LYS A N 1
ATOM 695 C CA . LYS A 1 88 ? 8.797 -17.234 -2.76 1 97.31 88 LYS A CA 1
ATOM 696 C C . LYS A 1 88 ? 7.902 -18.203 -2.002 1 97.31 88 LYS A C 1
ATOM 698 O O . LYS A 1 88 ? 6.676 -18.109 -2.057 1 97.31 88 LYS A O 1
ATOM 703 N N . ASP A 1 89 ? 8.547 -19.125 -1.304 1 96.88 89 ASP A N 1
ATOM 704 C CA . ASP A 1 89 ? 7.789 -20.094 -0.521 1 96.88 89 ASP A CA 1
ATOM 705 C C . ASP A 1 89 ? 6.984 -19.406 0.579 1 96.88 89 ASP A C 1
ATOM 707 O O . ASP A 1 89 ? 5.82 -19.75 0.807 1 96.88 89 ASP A O 1
ATOM 711 N N . LYS A 1 90 ? 7.578 -18.469 1.206 1 96.69 90 LYS A N 1
ATOM 712 C CA . LYS A 1 90 ? 6.895 -17.734 2.264 1 96.69 90 LYS A CA 1
ATOM 713 C C . LYS A 1 90 ? 5.711 -16.938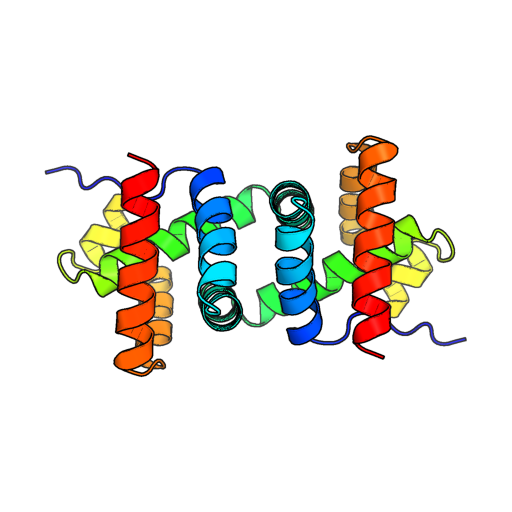 1.709 1 96.69 90 LYS A C 1
ATOM 715 O O . LYS A 1 90 ? 4.641 -16.906 2.314 1 96.69 90 LYS A O 1
ATOM 720 N N . LEU A 1 91 ? 5.977 -16.359 0.57 1 97.19 91 LEU A N 1
ATOM 721 C CA . LEU A 1 91 ? 4.922 -15.57 -0.069 1 97.19 91 LEU A CA 1
ATOM 722 C C . LEU A 1 91 ? 3.758 -16.469 -0.478 1 97.19 91 LEU A C 1
ATOM 724 O O . LEU A 1 91 ? 2.594 -16.094 -0.294 1 97.19 91 LEU A O 1
ATOM 728 N N . LYS A 1 92 ? 4.09 -17.562 -1.011 1 96.81 92 LYS A N 1
ATOM 729 C CA . LYS A 1 92 ? 3.068 -18.531 -1.412 1 96.81 92 LYS A CA 1
ATOM 730 C C . LYS A 1 92 ? 2.207 -18.938 -0.223 1 96.81 92 LYS A C 1
ATOM 732 O O . LYS A 1 92 ? 0.978 -18.984 -0.325 1 96.81 92 LYS A O 1
ATOM 737 N N . LEU A 1 93 ? 2.824 -19.266 0.854 1 96.31 93 LEU A N 1
ATOM 738 C CA . LEU A 1 93 ? 2.109 -19.672 2.061 1 96.31 93 LEU A CA 1
ATOM 739 C C . LEU A 1 93 ? 1.219 -18.547 2.568 1 96.31 93 LEU A C 1
ATOM 741 O O . LEU A 1 93 ? 0.079 -18.781 2.973 1 96.31 93 LEU A O 1
ATOM 745 N N . LEU A 1 94 ? 1.722 -17.344 2.529 1 96.94 94 LEU A N 1
ATOM 746 C CA . LEU A 1 94 ? 0.973 -16.172 2.973 1 96.94 94 LEU A CA 1
ATOM 747 C C . LEU A 1 94 ? -0.276 -15.961 2.121 1 96.94 94 LEU A C 1
ATOM 749 O O . LEU A 1 94 ? -1.369 -15.758 2.652 1 96.94 94 LEU A O 1
ATOM 753 N N . LEU A 1 95 ? -0.104 -16.062 0.798 1 97.19 95 LEU A N 1
ATOM 754 C CA . LEU A 1 95 ? -1.205 -15.859 -0.136 1 97.19 95 LEU A CA 1
ATOM 755 C C . LEU A 1 95 ? -2.271 -16.938 0.032 1 97.19 95 LEU A C 1
ATOM 757 O O . LEU A 1 95 ? -3.469 -16.641 -0.003 1 97.19 95 LEU A O 1
ATOM 761 N N . GLU A 1 96 ? -1.786 -18.141 0.284 1 94.81 96 GLU A N 1
ATOM 762 C CA . GLU A 1 96 ? -2.709 -19.266 0.468 1 94.81 96 GLU A CA 1
ATOM 763 C C . GLU A 1 96 ? -3.518 -19.109 1.753 1 94.81 96 GLU A C 1
ATOM 765 O O . GLU A 1 96 ? -4.715 -19.391 1.775 1 94.81 96 GLU A O 1
ATOM 770 N N . GLN A 1 97 ? -2.883 -18.688 2.762 1 92.38 97 GLN A N 1
ATOM 771 C CA . GLN A 1 97 ? -3.533 -18.531 4.059 1 92.38 97 GLN A CA 1
ATOM 772 C C . GLN A 1 97 ? -4.648 -17.5 3.992 1 92.38 97 GLN A C 1
ATOM 774 O O . GLN A 1 97 ? -5.727 -17.703 4.555 1 92.38 97 GLN A O 1
ATOM 779 N N . VAL A 1 98 ? -4.41 -16.406 3.281 1 93.5 98 VAL A N 1
ATOM 780 C CA . VAL A 1 98 ? -5.375 -15.312 3.25 1 93.5 98 VAL A CA 1
ATOM 781 C C . VAL A 1 98 ? -6.504 -15.648 2.279 1 93.5 98 VAL A C 1
ATOM 783 O O . VAL A 1 98 ? -7.664 -15.312 2.527 1 93.5 98 VAL A O 1
ATOM 786 N N . ALA A 1 99 ? -6.148 -16.312 1.222 1 88.94 99 ALA A N 1
ATOM 787 C CA . ALA A 1 99 ? -7.164 -16.719 0.253 1 88.94 99 ALA A CA 1
ATOM 788 C C . ALA A 1 99 ? -8.148 -17.703 0.866 1 88.94 99 ALA A C 1
ATOM 790 O O . ALA A 1 99 ? -9.336 -17.703 0.543 1 88.94 99 ALA A O 1
ATOM 791 N N . GLN A 1 100 ? -7.711 -18.469 1.709 1 83.31 100 GLN A N 1
ATOM 792 C CA . GLN A 1 100 ? -8.555 -19.484 2.33 1 83.31 100 GLN A CA 1
ATOM 793 C C . GLN A 1 100 ? -9.477 -18.875 3.381 1 83.31 100 GLN A C 1
ATOM 795 O O . GLN A 1 100 ? -10.602 -19.328 3.561 1 83.31 100 GLN A O 1
ATOM 800 N N . VAL A 1 101 ? -9.055 -17.844 4.039 1 73.44 101 VAL A N 1
ATOM 801 C CA . VAL A 1 101 ? -9.867 -17.203 5.066 1 73.44 101 VAL A CA 1
ATOM 802 C C . VAL A 1 101 ? -11 -16.406 4.414 1 73.44 101 VAL A C 1
ATOM 804 O O . VAL A 1 101 ? -12.094 -16.281 4.973 1 73.44 101 VAL A O 1
ATOM 807 N N . ALA A 1 102 ? -10.766 -15.93 3.311 1 64.19 102 ALA A N 1
ATOM 808 C CA . ALA A 1 102 ? -11.766 -15.117 2.617 1 64.19 102 ALA A CA 1
ATOM 809 C C . ALA A 1 102 ? -12.867 -15.992 2.031 1 64.19 102 ALA A C 1
ATOM 811 O O . ALA A 1 102 ? -13.945 -15.492 1.681 1 64.19 102 ALA A O 1
ATOM 812 N N . LYS A 1 103 ? -12.617 -17.281 1.926 1 57.66 103 LYS A N 1
ATOM 813 C CA . LYS A 1 103 ? -13.656 -18.203 1.479 1 57.66 103 LYS A CA 1
ATOM 814 C C . LYS A 1 103 ? -14.508 -18.688 2.652 1 57.66 103 LYS A C 1
ATOM 816 O O . LYS A 1 103 ? -14.008 -18.828 3.771 1 57.66 103 LYS A O 1
ATOM 821 N N . MET B 1 1 ? -12.789 -23.703 -18.609 1 47.66 1 MET B N 1
ATOM 822 C CA . MET B 1 1 ? -13.273 -23.531 -17.25 1 47.66 1 MET B CA 1
ATOM 823 C C . MET B 1 1 ? -12.883 -22.156 -16.703 1 47.66 1 MET B C 1
ATOM 825 O O . MET B 1 1 ? -11.75 -21.719 -16.859 1 47.66 1 MET B O 1
ATOM 829 N N . SER B 1 2 ? -13.766 -21.156 -16.453 1 60 2 SER B N 1
ATOM 830 C CA . SER B 1 2 ? -13.602 -19.719 -16.219 1 60 2 SER B CA 1
ATOM 831 C C . SER B 1 2 ? -12.812 -19.469 -14.938 1 60 2 SER B C 1
ATOM 833 O O . SER B 1 2 ? -13.211 -19.906 -13.859 1 60 2 SER B O 1
ATOM 835 N N . HIS B 1 3 ? -11.461 -19.391 -15.008 1 84 3 HIS B N 1
ATOM 836 C CA . HIS B 1 3 ? -10.695 -19.172 -13.789 1 84 3 HIS B CA 1
ATOM 837 C C . HIS B 1 3 ? -11.016 -17.812 -13.172 1 84 3 HIS B C 1
ATOM 839 O O . HIS B 1 3 ? -11.273 -16.844 -13.891 1 84 3 HIS B O 1
ATOM 845 N N . GLU B 1 4 ? -11.508 -17.891 -11.914 1 91.56 4 GLU B N 1
ATOM 846 C CA . GLU B 1 4 ? -11.797 -16.656 -11.18 1 91.56 4 GLU B CA 1
ATOM 847 C C . GLU B 1 4 ? -10.648 -16.281 -10.258 1 91.56 4 GLU B C 1
ATOM 849 O O . GLU B 1 4 ? -10.031 -17.141 -9.633 1 91.56 4 GLU B O 1
ATOM 854 N N . PRO B 1 5 ? -10.422 -14.977 -10.211 1 94.69 5 PRO B N 1
ATOM 855 C CA . PRO B 1 5 ? -9.359 -14.547 -9.297 1 94.69 5 PRO B CA 1
ATOM 856 C C . PRO B 1 5 ? -9.664 -14.883 -7.84 1 94.69 5 PRO B C 1
ATOM 858 O O . PRO B 1 5 ? -10.82 -14.836 -7.418 1 94.69 5 PRO B O 1
ATOM 861 N N . GLU B 1 6 ? -8.703 -15.172 -7.148 1 94.75 6 GLU B N 1
ATOM 862 C CA . GLU B 1 6 ? -8.883 -15.523 -5.742 1 94.75 6 GLU B CA 1
ATOM 863 C C . GLU B 1 6 ? -9.102 -14.273 -4.891 1 94.75 6 GLU B C 1
ATOM 865 O O . GLU B 1 6 ? -9.852 -14.312 -3.91 1 94.75 6 GLU B O 1
ATOM 870 N N . TYR B 1 7 ? -8.43 -13.211 -5.215 1 96.25 7 TYR B N 1
ATOM 871 C CA . TYR B 1 7 ? -8.609 -11.93 -4.551 1 96.25 7 TYR B CA 1
ATOM 872 C C . TYR B 1 7 ? -9.547 -11.031 -5.344 1 96.25 7 TYR B C 1
ATOM 874 O O . TYR B 1 7 ? -9.219 -10.586 -6.445 1 96.25 7 TYR B O 1
ATOM 882 N N . ARG B 1 8 ? -10.656 -10.695 -4.695 1 93.06 8 ARG B N 1
ATOM 883 C CA . ARG B 1 8 ? -11.711 -10.062 -5.48 1 93.06 8 ARG B CA 1
ATOM 884 C C . ARG B 1 8 ? -12 -8.656 -4.973 1 93.06 8 ARG B C 1
ATOM 886 O O . ARG B 1 8 ? -12.562 -7.832 -5.699 1 93.06 8 ARG B O 1
ATOM 893 N N . ASP B 1 9 ? -11.672 -8.484 -3.773 1 93.88 9 ASP B N 1
ATOM 894 C CA . ASP B 1 9 ? -11.992 -7.148 -3.277 1 93.88 9 ASP B CA 1
ATOM 895 C C . ASP B 1 9 ? -10.867 -6.602 -2.406 1 93.88 9 ASP B C 1
ATOM 897 O O . ASP B 1 9 ? -9.945 -7.332 -2.045 1 93.88 9 ASP B O 1
ATOM 901 N N . TRP B 1 10 ? -11.016 -5.367 -2.115 1 96.75 10 TRP B N 1
ATOM 902 C CA . TRP B 1 10 ? -10 -4.59 -1.411 1 96.75 10 TRP B CA 1
ATOM 903 C C . TRP B 1 10 ? -9.797 -5.109 0.008 1 96.75 10 TRP B C 1
ATOM 905 O O . TRP B 1 10 ? -8.68 -5.109 0.527 1 96.75 10 TRP B O 1
ATOM 915 N N . GLN B 1 11 ? -10.805 -5.633 0.617 1 96.06 11 GLN B N 1
ATOM 916 C CA . GLN B 1 11 ? -10.711 -6.129 1.985 1 96.06 11 GLN B CA 1
ATOM 917 C C . GLN B 1 11 ? -9.742 -7.301 2.082 1 96.06 11 GLN B C 1
ATOM 919 O O . GLN B 1 11 ? -9.055 -7.461 3.094 1 96.06 11 GLN B O 1
ATOM 924 N N . GLN B 1 12 ? -9.695 -8.062 1.069 1 96.88 12 GLN B N 1
ATOM 925 C CA . GLN B 1 12 ? -8.758 -9.188 1.057 1 96.88 12 GLN B CA 1
ATOM 926 C C . GLN B 1 12 ? -7.316 -8.703 0.982 1 96.88 12 GLN B C 1
ATOM 928 O O . GLN B 1 12 ? -6.418 -9.312 1.563 1 96.88 12 GLN B O 1
ATOM 933 N N . ILE B 1 13 ? -7.121 -7.605 0.286 1 97.88 13 ILE B N 1
ATOM 934 C CA . ILE B 1 13 ? -5.785 -7.027 0.177 1 97.88 13 ILE B CA 1
ATOM 935 C C . ILE B 1 13 ? -5.367 -6.438 1.522 1 97.88 13 ILE B C 1
ATOM 937 O O . ILE B 1 13 ? -4.227 -6.613 1.956 1 97.88 13 ILE B O 1
ATOM 941 N N . VAL B 1 14 ? -6.277 -5.797 2.15 1 98 14 VAL B N 1
ATOM 942 C CA . VAL B 1 14 ? -6.02 -5.246 3.477 1 98 14 VAL B CA 1
ATOM 943 C C . VAL B 1 14 ? -5.66 -6.371 4.445 1 98 14 VAL B C 1
ATOM 945 O O . VAL B 1 14 ? -4.711 -6.25 5.223 1 98 14 VAL B O 1
ATOM 948 N N . GLU B 1 15 ? -6.402 -7.438 4.359 1 97.5 15 GLU B N 1
ATOM 949 C CA . GLU B 1 15 ? -6.125 -8.594 5.211 1 97.5 15 GLU B CA 1
ATOM 950 C C . GLU B 1 15 ? -4.762 -9.195 4.898 1 97.5 15 GLU B C 1
ATOM 952 O O . GLU B 1 15 ? -4.047 -9.633 5.805 1 97.5 15 GLU B O 1
ATOM 957 N N . LEU B 1 16 ? -4.461 -9.227 3.682 1 98.25 16 LEU B N 1
ATOM 958 C CA . LEU B 1 16 ? -3.16 -9.742 3.271 1 98.25 16 LEU B CA 1
ATOM 959 C C . LEU B 1 16 ? -2.031 -8.914 3.881 1 98.25 16 LEU B C 1
ATOM 961 O O . LEU B 1 16 ? -1.062 -9.469 4.402 1 98.25 16 LEU B O 1
ATOM 965 N N . ILE B 1 17 ? -2.154 -7.621 3.818 1 98.19 17 ILE B N 1
ATOM 966 C CA . ILE B 1 17 ? -1.148 -6.73 4.387 1 98.19 17 ILE B CA 1
ATOM 967 C C . ILE B 1 17 ? -1.083 -6.922 5.898 1 98.19 17 ILE B C 1
ATOM 969 O O . ILE B 1 17 ? 0.004 -7.039 6.469 1 98.19 17 ILE B O 1
ATOM 973 N N . ARG B 1 18 ? -2.217 -7.023 6.492 1 97.88 18 ARG B N 1
ATOM 974 C CA . ARG B 1 18 ? -2.254 -7.262 7.934 1 97.88 18 ARG B CA 1
ATOM 975 C C . ARG B 1 18 ? -1.54 -8.562 8.289 1 97.88 18 ARG B C 1
ATOM 977 O O . ARG B 1 18 ? -0.701 -8.586 9.195 1 97.88 18 ARG B O 1
ATOM 984 N N . SER B 1 19 ? -1.834 -9.617 7.609 1 97.62 19 SER B N 1
ATOM 985 C CA . SER B 1 19 ? -1.247 -10.93 7.875 1 97.62 19 SER B CA 1
ATOM 986 C C . SER B 1 19 ? 0.256 -10.922 7.621 1 97.62 19 SER B C 1
ATOM 988 O O . SER B 1 19 ? 1.012 -11.602 8.32 1 97.62 19 SER B O 1
ATOM 990 N N . SER B 1 20 ? 0.616 -10.18 6.633 1 97.94 20 SER B N 1
ATOM 991 C CA . SER B 1 20 ? 2.037 -10.109 6.312 1 97.94 20 SER B CA 1
ATOM 992 C C . SER B 1 20 ? 2.828 -9.445 7.438 1 97.94 20 SER B C 1
ATOM 994 O O . SER B 1 20 ? 4.012 -9.734 7.625 1 97.94 20 SER B O 1
ATOM 996 N N . VAL B 1 21 ? 2.215 -8.523 8.156 1 97.81 21 VAL B N 1
ATO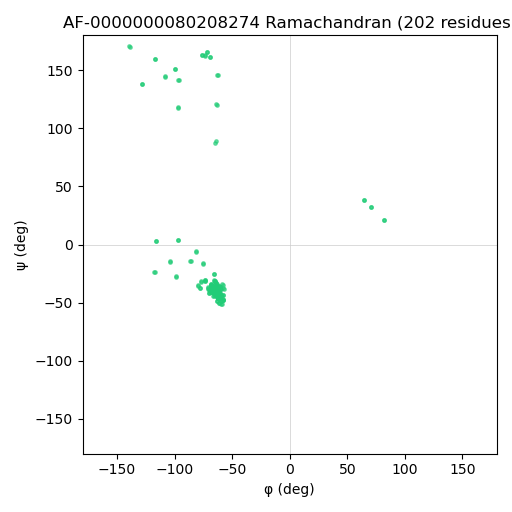M 997 C CA . VAL B 1 21 ? 2.857 -7.898 9.305 1 97.81 21 VAL B CA 1
ATOM 998 C C . VAL B 1 21 ? 3.07 -8.938 10.406 1 97.81 21 VAL B C 1
ATOM 1000 O O . VAL B 1 21 ? 4.141 -8.992 11.016 1 97.81 21 VAL B O 1
ATOM 1003 N N . ASP B 1 22 ? 2.105 -9.758 10.609 1 95.25 22 ASP B N 1
A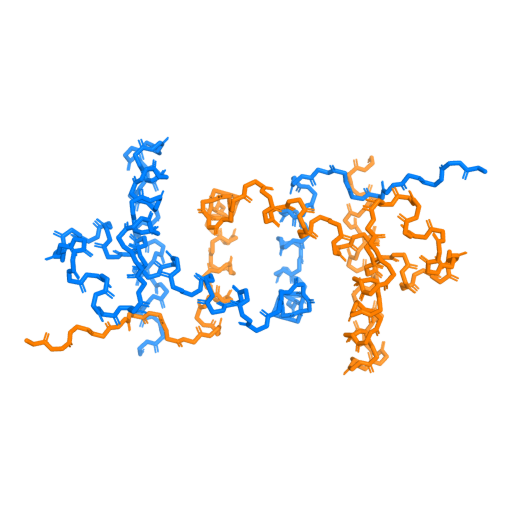TOM 1004 C CA . ASP B 1 22 ? 2.193 -10.805 11.625 1 95.25 22 ASP B CA 1
ATOM 1005 C C . ASP B 1 22 ? 3.344 -11.766 11.328 1 95.25 22 ASP B C 1
ATOM 1007 O O . ASP B 1 22 ? 4.023 -12.227 12.242 1 95.25 22 ASP B O 1
ATOM 1011 N N . SER B 1 23 ? 3.547 -12.008 10.125 1 95.06 23 SER B N 1
ATOM 1012 C CA . SER B 1 23 ? 4.578 -12.961 9.742 1 95.06 23 SER B CA 1
ATOM 1013 C C . SER B 1 23 ? 5.879 -12.258 9.375 1 95.06 23 SER B C 1
ATOM 1015 O O . SER B 1 23 ? 6.812 -12.883 8.867 1 95.06 23 SER B O 1
ATOM 1017 N N . GLN B 1 24 ? 5.969 -10.977 9.5 1 96.12 24 GLN B N 1
ATOM 1018 C CA . GLN B 1 24 ? 7.152 -10.156 9.266 1 96.12 24 GLN B CA 1
ATOM 1019 C C . GLN B 1 24 ? 7.566 -10.203 7.797 1 96.12 24 GLN B C 1
ATOM 1021 O O . GLN B 1 24 ? 8.758 -10.273 7.484 1 96.12 24 GLN B O 1
ATOM 1026 N N . GLN B 1 25 ? 6.609 -10.211 6.914 1 96.5 25 GLN B N 1
ATOM 1027 C CA . GLN B 1 25 ? 6.855 -10.273 5.477 1 96.5 25 GLN B CA 1
ATOM 1028 C C . GLN B 1 25 ? 6.371 -9.008 4.777 1 96.5 25 GLN B C 1
ATOM 1030 O O . GLN B 1 25 ? 6.488 -8.883 3.557 1 96.5 25 GLN B O 1
ATOM 1035 N N . HIS B 1 26 ? 5.887 -8.055 5.52 1 97.81 26 HIS B N 1
ATOM 1036 C CA . HIS B 1 26 ? 5.176 -6.918 4.941 1 97.81 26 HIS B CA 1
ATOM 1037 C C . HIS B 1 26 ? 6.113 -6.031 4.133 1 97.81 26 HIS B C 1
ATOM 1039 O O . HIS B 1 26 ? 5.727 -5.496 3.092 1 97.81 26 HIS B O 1
ATOM 1045 N N . GLU B 1 27 ? 7.34 -5.891 4.539 1 97.25 27 GLU B N 1
ATOM 1046 C CA . GLU B 1 27 ? 8.266 -5.07 3.758 1 97.25 27 GLU B CA 1
ATOM 1047 C C . GLU B 1 27 ? 8.484 -5.664 2.369 1 97.25 27 GLU B C 1
ATOM 1049 O O . GLU B 1 27 ? 8.414 -4.949 1.365 1 97.25 27 GLU B O 1
ATOM 1054 N N . MET B 1 28 ? 8.766 -6.953 2.346 1 96.56 28 MET B N 1
ATOM 1055 C CA . MET B 1 28 ? 8.977 -7.629 1.068 1 96.56 28 MET B CA 1
ATOM 1056 C C . MET 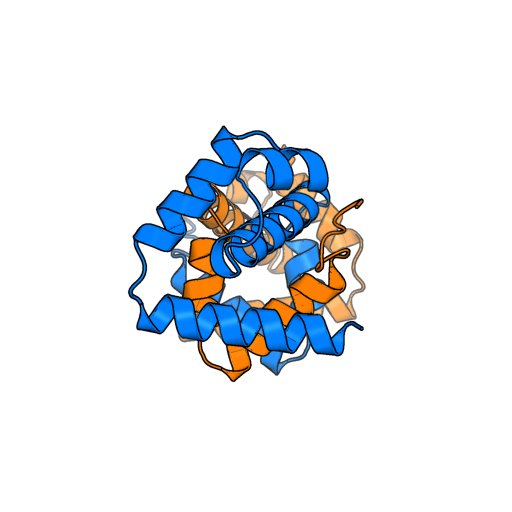B 1 28 ? 7.719 -7.57 0.209 1 96.56 28 MET B C 1
ATOM 1058 O O . MET B 1 28 ? 7.785 -7.23 -0.974 1 96.56 28 MET B O 1
ATOM 1062 N N . LEU B 1 29 ? 6.582 -7.863 0.824 1 97.81 29 LEU B N 1
ATOM 1063 C CA . LEU B 1 29 ? 5.316 -7.883 0.102 1 97.81 29 LEU B CA 1
ATOM 1064 C C . LEU B 1 29 ? 5.023 -6.523 -0.525 1 97.81 29 LEU B C 1
ATOM 1066 O O . LEU B 1 29 ? 4.758 -6.434 -1.727 1 97.81 29 LEU B O 1
ATOM 1070 N N . LEU B 1 30 ? 5.105 -5.453 0.276 1 98.12 30 LEU B N 1
ATOM 1071 C CA . LEU B 1 30 ? 4.781 -4.109 -0.191 1 98.12 30 LEU B CA 1
ATOM 1072 C C . LEU B 1 30 ? 5.75 -3.664 -1.28 1 98.12 30 LEU B C 1
ATOM 1074 O O . LEU B 1 30 ? 5.34 -3.047 -2.266 1 98.12 30 LEU B O 1
ATOM 1078 N N . THR B 1 31 ? 6.988 -4.027 -1.139 1 96.81 31 THR B N 1
ATOM 1079 C CA . THR B 1 31 ? 7.988 -3.672 -2.137 1 96.81 31 THR B CA 1
ATOM 1080 C C . THR B 1 31 ? 7.715 -4.387 -3.457 1 96.81 31 THR B C 1
ATOM 1082 O O . THR B 1 31 ? 7.922 -3.82 -4.531 1 96.81 31 THR B O 1
ATOM 1085 N N . MET B 1 32 ? 7.234 -5.586 -3.402 1 96.06 32 MET B N 1
ATOM 1086 C CA . MET B 1 32 ? 6.945 -6.375 -4.598 1 96.06 32 MET B CA 1
ATOM 1087 C C . MET B 1 32 ? 5.695 -5.855 -5.301 1 96.06 32 MET B C 1
ATOM 1089 O O . MET B 1 32 ? 5.598 -5.91 -6.527 1 96.06 32 MET B O 1
ATOM 1093 N N . LEU B 1 33 ? 4.82 -5.34 -4.523 1 97.19 33 LEU B N 1
ATOM 1094 C CA . LEU B 1 33 ? 3.516 -4.984 -5.066 1 97.19 33 LEU B CA 1
ATOM 1095 C C . LEU B 1 33 ? 3.541 -3.588 -5.68 1 97.19 33 LEU B C 1
ATOM 1097 O O . LEU B 1 33 ? 2.629 -3.211 -6.418 1 97.19 33 LEU B O 1
ATOM 1101 N N . MET B 1 34 ? 4.605 -2.82 -5.371 1 97.25 34 MET B N 1
ATOM 1102 C CA . MET B 1 34 ? 4.648 -1.431 -5.816 1 97.25 34 MET B CA 1
ATOM 1103 C C . MET B 1 34 ? 5.953 -1.133 -6.547 1 97.25 34 MET B C 1
ATOM 1105 O O . MET B 1 34 ? 7.023 -1.572 -6.117 1 97.25 34 MET B O 1
ATOM 1109 N N . THR B 1 35 ? 5.793 -0.411 -7.602 1 95.5 35 THR B N 1
ATOM 1110 C CA . THR B 1 35 ? 6.992 0.048 -8.297 1 95.5 35 THR B CA 1
ATOM 1111 C C . THR B 1 35 ? 7.699 1.132 -7.492 1 95.5 35 THR B C 1
ATOM 1113 O O . THR B 1 35 ? 7.121 1.708 -6.57 1 95.5 35 THR B O 1
ATOM 1116 N N . PRO B 1 36 ? 8.93 1.417 -7.871 1 96.31 36 PRO B N 1
ATOM 1117 C CA . PRO B 1 36 ? 9.633 2.506 -7.188 1 96.31 36 PRO B CA 1
ATOM 1118 C C . PRO B 1 36 ? 8.883 3.834 -7.27 1 96.31 36 PRO B C 1
ATOM 1120 O O . PRO B 1 36 ? 8.812 4.57 -6.285 1 96.31 36 PRO B O 1
ATOM 1123 N N . ASP B 1 37 ? 8.297 4.082 -8.383 1 96.81 37 ASP B N 1
ATOM 1124 C CA . ASP B 1 37 ? 7.543 5.324 -8.547 1 96.81 37 ASP B CA 1
ATOM 1125 C C . ASP B 1 37 ? 6.32 5.352 -7.633 1 96.81 37 ASP B C 1
ATOM 1127 O O . ASP B 1 37 ? 5.992 6.391 -7.051 1 96.81 37 ASP B O 1
ATOM 1131 N N . GLU B 1 38 ? 5.641 4.246 -7.539 1 97.06 38 GLU B N 1
ATOM 1132 C CA . GLU B 1 38 ? 4.473 4.145 -6.668 1 97.06 38 GLU B CA 1
ATOM 1133 C C . GLU B 1 38 ? 4.859 4.336 -5.203 1 97.06 38 GLU B C 1
ATOM 1135 O O . GLU B 1 38 ? 4.129 4.977 -4.441 1 97.06 38 GLU B O 1
ATOM 1140 N N . ARG B 1 39 ? 5.977 3.811 -4.844 1 98.06 39 ARG B N 1
ATOM 1141 C CA . ARG B 1 39 ? 6.457 3.971 -3.475 1 98.06 39 ARG B CA 1
ATOM 1142 C C . ARG B 1 39 ? 6.797 5.426 -3.18 1 98.06 39 ARG B C 1
ATOM 1144 O O . ARG B 1 39 ? 6.473 5.941 -2.105 1 98.06 39 ARG B O 1
ATOM 1151 N N . GLU B 1 40 ? 7.348 6.082 -4.133 1 97.5 40 GLU B N 1
ATOM 1152 C CA . GLU B 1 40 ? 7.645 7.504 -3.996 1 97.5 40 GLU B CA 1
ATOM 1153 C C . GLU B 1 40 ? 6.363 8.328 -3.885 1 97.5 40 GLU B C 1
ATOM 1155 O O . GLU B 1 40 ? 6.285 9.258 -3.084 1 97.5 40 GLU B O 1
ATOM 1160 N N . SER B 1 41 ? 5.434 7.941 -4.664 1 97.06 41 SER B N 1
ATOM 1161 C CA . SER B 1 41 ? 4.145 8.625 -4.621 1 97.06 41 SER B CA 1
ATOM 1162 C C . SER B 1 41 ? 3.471 8.445 -3.268 1 97.06 41 SER B C 1
ATOM 1164 O O . SER B 1 41 ? 2.891 9.391 -2.727 1 97.06 41 SER B O 1
ATOM 1166 N N . LEU B 1 42 ? 3.539 7.238 -2.758 1 98.06 42 LEU B N 1
ATOM 1167 C CA . LEU B 1 42 ? 2.953 6.98 -1.446 1 98.06 42 LEU B CA 1
ATOM 1168 C C . LEU B 1 42 ? 3.658 7.797 -0.368 1 98.06 42 LEU B C 1
ATOM 1170 O O . LEU B 1 42 ? 3.012 8.328 0.536 1 98.06 42 LEU B O 1
ATOM 1174 N N . THR B 1 43 ? 4.953 7.93 -0.49 1 97.94 43 THR B N 1
ATOM 1175 C CA . THR B 1 43 ? 5.727 8.727 0.453 1 97.94 43 THR B CA 1
ATOM 1176 C C . THR B 1 43 ? 5.301 10.188 0.403 1 97.94 43 THR B C 1
ATOM 1178 O O . THR B 1 43 ? 5.105 10.82 1.444 1 97.94 43 THR B O 1
ATOM 1181 N N . ALA B 1 44 ? 5.129 10.633 -0.737 1 97.69 44 ALA B N 1
ATOM 1182 C CA . ALA B 1 44 ? 4.676 12.016 -0.9 1 97.69 44 ALA B CA 1
ATOM 1183 C C . ALA B 1 44 ? 3.279 12.203 -0.311 1 97.69 44 ALA B C 1
ATOM 1185 O O . ALA B 1 44 ? 3.012 13.203 0.355 1 97.69 44 ALA B O 1
ATOM 1186 N N . ARG B 1 45 ? 2.391 11.242 -0.506 1 98.25 45 ARG B N 1
ATOM 1187 C CA . ARG B 1 45 ? 1.019 11.344 -0.021 1 98.25 45 ARG B CA 1
ATOM 1188 C C . ARG B 1 45 ? 0.973 11.312 1.504 1 98.25 45 ARG B C 1
ATOM 1190 O O . ARG B 1 45 ? 0.166 12.016 2.117 1 98.25 45 ARG B O 1
ATOM 1197 N N . VAL B 1 46 ? 1.823 10.508 2.049 1 98.31 46 VAL B N 1
ATOM 1198 C CA . VAL B 1 46 ? 1.91 10.492 3.506 1 98.31 46 VAL B CA 1
ATOM 1199 C C . VAL B 1 46 ? 2.344 11.859 4.016 1 98.31 46 VAL B C 1
ATOM 1201 O O . VAL B 1 46 ? 1.775 12.383 4.98 1 98.31 46 VAL B O 1
ATOM 1204 N N . ASN B 1 47 ? 3.33 12.461 3.35 1 98.19 47 ASN B N 1
ATOM 1205 C CA . ASN B 1 47 ? 3.789 13.789 3.752 1 98.19 47 ASN B CA 1
ATOM 1206 C C . ASN B 1 47 ? 2.703 14.844 3.553 1 98.19 47 ASN B C 1
ATOM 1208 O O . ASN B 1 47 ? 2.562 15.758 4.367 1 98.19 47 ASN B O 1
ATOM 1212 N N . ILE B 1 48 ? 2.002 14.703 2.543 1 98.19 48 ILE B N 1
ATOM 1213 C CA . ILE B 1 48 ? 0.913 15.641 2.287 1 98.19 48 ILE B CA 1
ATOM 1214 C C . ILE B 1 48 ? -0.102 15.578 3.426 1 98.19 48 ILE B C 1
ATOM 1216 O O . ILE B 1 48 ? -0.464 16.609 4.004 1 98.19 48 ILE B O 1
ATOM 1220 N N . LEU B 1 49 ? -0.523 14.398 3.766 1 98 49 LEU B N 1
ATOM 1221 C CA . LEU B 1 49 ? -1.481 14.227 4.852 1 98 49 LEU B CA 1
ATOM 1222 C C . LEU B 1 49 ? -0.92 14.773 6.16 1 98 49 LEU B C 1
ATOM 1224 O O . LEU B 1 49 ? -1.63 15.453 6.91 1 98 49 LEU B O 1
ATOM 1228 N N . ASN B 1 50 ? 0.303 14.445 6.375 1 97.56 50 ASN B N 1
ATOM 1229 C CA . ASN B 1 50 ? 0.98 14.883 7.594 1 97.56 50 ASN B CA 1
ATOM 1230 C C . ASN B 1 50 ? 0.973 16.406 7.719 1 97.56 50 ASN B C 1
ATOM 1232 O O . ASN B 1 50 ? 0.608 16.938 8.766 1 97.56 50 ASN B O 1
ATOM 1236 N N . GLU B 1 51 ? 1.321 17.094 6.68 1 97.31 51 GLU B N 1
ATOM 1237 C CA . GLU B 1 51 ? 1.413 18.547 6.707 1 97.31 51 GLU B CA 1
ATOM 1238 C C . GLU B 1 51 ? 0.029 19.188 6.785 1 97.31 51 GLU B C 1
ATOM 1240 O O . GLU B 1 51 ? -0.159 20.188 7.477 1 97.31 51 GLU B O 1
ATOM 1245 N N . LEU B 1 52 ? -0.905 18.609 6.125 1 97.75 52 LEU B N 1
ATOM 1246 C CA . LEU B 1 52 ? -2.264 19.141 6.172 1 97.75 52 LEU B CA 1
ATOM 1247 C C . LEU B 1 52 ? -2.846 19.016 7.578 1 97.75 52 LEU B C 1
ATOM 1249 O O . LEU B 1 52 ? -3.541 19.922 8.047 1 97.75 52 LEU B O 1
ATOM 1253 N N . LEU B 1 53 ? -2.572 17.922 8.203 1 97.19 53 LEU B N 1
ATOM 1254 C CA . LEU B 1 53 ? -3.094 17.703 9.547 1 97.19 53 LEU B CA 1
ATOM 1255 C C . LEU B 1 53 ? -2.439 18.641 10.547 1 97.19 53 LEU B C 1
ATOM 1257 O O . LEU B 1 53 ? -3.088 19.109 11.492 1 97.19 53 LEU B O 1
ATOM 1261 N N . LYS B 1 54 ? -1.145 18.906 10.359 1 95.25 54 LYS B N 1
ATOM 1262 C CA . LYS B 1 54 ? -0.452 19.859 11.227 1 95.25 54 LYS B CA 1
ATOM 1263 C C . LYS B 1 54 ? -1.042 21.266 11.078 1 95.25 54 LYS B C 1
ATOM 1265 O O . LYS B 1 54 ? -1.156 22 12.062 1 95.25 54 LYS B O 1
ATOM 1270 N N . GLY B 1 55 ? -1.255 21.625 9.812 1 95.5 55 GLY B N 1
ATOM 1271 C CA . GLY B 1 55 ? -1.934 22.891 9.555 1 95.5 55 GLY B CA 1
ATOM 1272 C C . GLY B 1 55 ? -1.009 24.078 9.625 1 95.5 55 GLY B C 1
ATOM 1273 O O . GLY B 1 55 ? -1.466 25.219 9.766 1 95.5 55 GLY B O 1
ATOM 1274 N N . GLU B 1 56 ? 0.282 23.859 9.469 1 95.5 56 GLU B N 1
ATOM 1275 C CA . GLU B 1 56 ? 1.258 24.938 9.625 1 95.5 56 GLU B CA 1
ATOM 1276 C C . GLU B 1 56 ? 1.678 25.5 8.273 1 95.5 56 GLU B C 1
ATOM 1278 O O . GLU B 1 56 ? 2.107 26.656 8.188 1 95.5 56 GLU B O 1
ATOM 1283 N N . LEU B 1 57 ? 1.608 24.703 7.293 1 96.81 57 LEU B N 1
ATOM 1284 C CA . LEU B 1 57 ? 2.041 25.109 5.957 1 96.81 57 LEU B CA 1
ATOM 1285 C C . LEU B 1 57 ? 0.843 25.297 5.031 1 96.81 57 LEU B C 1
ATOM 1287 O O . LEU B 1 57 ? -0.126 24.531 5.102 1 96.81 57 LEU B O 1
ATOM 1291 N N . SER B 1 58 ? 0.975 26.281 4.156 1 95.94 58 SER B N 1
ATOM 1292 C CA . SER B 1 58 ? -0.006 26.422 3.086 1 95.94 58 SER B CA 1
ATOM 1293 C C . SER B 1 58 ? 0.169 25.344 2.025 1 95.94 58 SER B C 1
ATOM 1295 O O . SER B 1 58 ? 1.213 24.688 1.963 1 95.94 58 SER B O 1
ATOM 1297 N N . GLN B 1 59 ? -0.937 25.188 1.186 1 96.69 59 GLN B N 1
ATOM 1298 C CA . GLN B 1 59 ? -0.834 24.219 0.099 1 96.69 59 GLN B CA 1
ATOM 1299 C C . GLN B 1 59 ? 0.328 24.562 -0.831 1 96.69 59 GLN B C 1
ATOM 1301 O O . GLN B 1 59 ? 1.002 23.656 -1.341 1 96.69 59 GLN B O 1
ATOM 1306 N N . ARG B 1 60 ? 0.574 25.844 -0.986 1 96.44 60 ARG B N 1
ATOM 1307 C CA . ARG B 1 60 ? 1.683 26.281 -1.829 1 96.44 60 ARG B CA 1
ATOM 1308 C C . ARG B 1 60 ? 3.023 25.875 -1.224 1 96.44 60 ARG B C 1
ATOM 1310 O O . ARG B 1 60 ? 3.91 25.391 -1.931 1 96.44 60 ARG B O 1
ATOM 1317 N N . GLN B 1 61 ? 3.195 26.062 0.051 1 97.25 61 GLN B N 1
ATOM 1318 C CA . GLN B 1 61 ? 4.422 25.703 0.751 1 97.25 61 GLN B CA 1
ATOM 1319 C C . GLN B 1 61 ? 4.645 24.188 0.715 1 97.25 61 GLN B C 1
ATOM 1321 O O . GLN B 1 61 ? 5.773 23.734 0.534 1 97.25 61 GLN B O 1
ATOM 1326 N N . ILE B 1 62 ? 3.588 23.391 0.88 1 97.94 62 ILE B N 1
ATOM 1327 C CA . ILE B 1 62 ? 3.684 21.938 0.793 1 97.94 62 ILE B CA 1
ATOM 1328 C C . ILE B 1 62 ? 4.109 21.531 -0.615 1 97.94 62 ILE B C 1
ATOM 1330 O O . ILE B 1 62 ? 4.973 20.672 -0.784 1 97.94 62 ILE B O 1
ATOM 1334 N N . SER B 1 63 ? 3.516 22.219 -1.643 1 97.69 63 SER B N 1
ATOM 1335 C CA . SER B 1 63 ? 3.867 21.969 -3.037 1 97.69 63 SER B CA 1
ATOM 1336 C C . SER B 1 63 ? 5.355 22.188 -3.281 1 97.69 63 SER B C 1
ATOM 1338 O O . SER B 1 63 ? 6.02 21.359 -3.912 1 97.69 63 SER B O 1
ATOM 1340 N N . GLN B 1 64 ? 5.875 23.25 -2.734 1 96.5 64 GLN B N 1
ATOM 1341 C CA . GLN B 1 64 ? 7.285 23.578 -2.902 1 96.5 64 GLN B CA 1
ATOM 1342 C C . GLN B 1 64 ? 8.18 22.578 -2.162 1 96.5 64 GLN B C 1
ATOM 1344 O O . GLN B 1 64 ? 9.203 22.156 -2.688 1 96.5 64 GL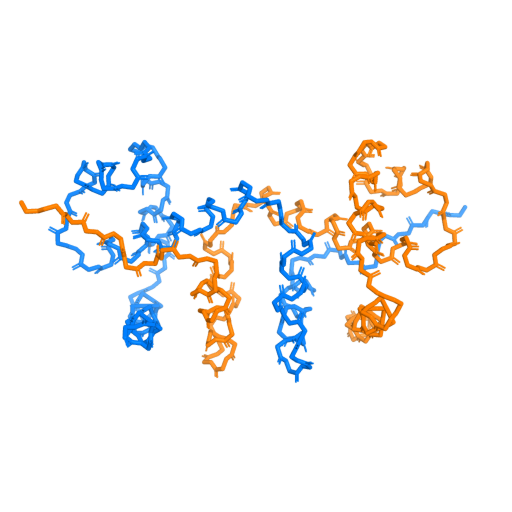N B O 1
ATOM 1349 N N . MET B 1 65 ? 7.773 22.188 -1.001 1 96.56 65 MET B N 1
ATOM 1350 C CA . MET B 1 65 ? 8.555 21.281 -0.162 1 96.56 65 MET B CA 1
ATOM 1351 C C . MET B 1 65 ? 8.664 19.891 -0.798 1 96.56 65 MET B C 1
ATOM 1353 O O . MET B 1 65 ? 9.734 19.281 -0.788 1 96.56 65 MET B O 1
ATOM 1357 N N . LEU B 1 66 ? 7.566 19.406 -1.417 1 97.25 66 LEU B N 1
ATOM 1358 C CA . LEU B 1 66 ? 7.492 18.031 -1.856 1 97.25 66 LEU B CA 1
ATOM 1359 C C . LEU B 1 66 ? 7.684 17.922 -3.365 1 97.25 66 LEU B C 1
ATOM 1361 O O . LEU B 1 66 ? 7.898 16.828 -3.895 1 97.25 66 LEU B O 1
ATOM 1365 N N . GLY B 1 67 ? 7.586 19.062 -4.031 1 96.56 67 GLY B N 1
ATOM 1366 C CA . GLY B 1 67 ? 7.715 19.062 -5.48 1 96.56 67 GLY B CA 1
ATOM 1367 C C . GLY B 1 67 ? 6.527 18.422 -6.18 1 96.56 67 GLY B C 1
ATOM 1368 O O . GLY B 1 67 ? 6.695 17.719 -7.184 1 96.56 67 GLY B O 1
ATOM 1369 N N . VAL B 1 68 ? 5.297 18.578 -5.555 1 96.88 68 VAL B N 1
ATOM 1370 C CA . VAL B 1 68 ? 4.082 18.047 -6.168 1 96.88 68 VAL B CA 1
ATOM 1371 C C . VAL B 1 68 ? 3.127 19.203 -6.496 1 96.88 68 VAL B C 1
ATOM 1373 O O . VAL B 1 68 ? 3.248 20.297 -5.945 1 96.88 68 VAL B O 1
ATOM 1376 N N . GLY B 1 69 ? 2.189 19.016 -7.387 1 96.88 69 GLY B N 1
ATOM 1377 C CA . GLY B 1 69 ? 1.249 20.047 -7.797 1 96.88 69 GLY B CA 1
ATOM 1378 C C . GLY B 1 69 ? 0.15 20.297 -6.781 1 96.88 69 GLY B C 1
ATOM 1379 O O . GLY B 1 69 ? -0.125 19.438 -5.938 1 96.88 69 GLY B O 1
ATOM 1380 N N . ILE B 1 70 ? -0.492 21.422 -6.938 1 97.44 70 ILE B N 1
ATOM 1381 C CA . ILE B 1 70 ? -1.548 21.844 -6.023 1 97.44 70 ILE B CA 1
ATOM 1382 C C . ILE B 1 70 ? -2.736 20.891 -6.133 1 97.44 70 ILE B C 1
ATOM 1384 O O . ILE B 1 70 ? -3.396 20.594 -5.137 1 97.44 70 ILE B O 1
ATOM 1388 N N . ALA B 1 71 ? -3.006 20.406 -7.316 1 96.94 71 ALA B N 1
ATOM 1389 C CA . ALA B 1 71 ? -4.117 19.484 -7.523 1 96.94 71 ALA B CA 1
ATOM 1390 C C . ALA B 1 71 ? -3.932 18.219 -6.703 1 96.94 71 ALA B C 1
ATOM 1392 O O . ALA B 1 71 ? -4.898 17.672 -6.164 1 96.94 71 ALA B O 1
ATOM 1393 N N . THR B 1 72 ? -2.648 17.719 -6.586 1 96.81 72 THR B N 1
ATOM 1394 C CA . THR B 1 72 ? -2.314 16.531 -5.797 1 96.81 72 THR B CA 1
ATOM 1395 C C . THR B 1 72 ? -2.59 16.781 -4.316 1 96.81 72 THR B C 1
ATOM 1397 O O . THR B 1 72 ? -3.119 15.906 -3.625 1 96.81 72 THR B O 1
ATOM 1400 N N . ILE B 1 73 ? -2.285 17.953 -3.83 1 97.88 73 ILE B N 1
ATOM 1401 C CA . ILE B 1 73 ? -2.488 18.328 -2.438 1 97.88 73 ILE B CA 1
ATOM 1402 C C . ILE B 1 73 ? -3.982 18.484 -2.156 1 97.88 73 ILE B C 1
ATOM 1404 O O . ILE B 1 73 ? -4.473 18.031 -1.117 1 97.88 73 ILE B O 1
ATOM 1408 N N . THR B 1 74 ? -4.672 19.031 -3.139 1 97.12 74 THR B N 1
ATOM 1409 C CA . THR B 1 74 ? -6.109 19.219 -3 1 97.12 74 THR B CA 1
ATOM 1410 C C . THR B 1 74 ? -6.824 17.875 -2.885 1 97.12 74 THR B C 1
ATOM 1412 O O . THR B 1 74 ? -7.785 17.734 -2.127 1 97.12 74 THR B O 1
ATOM 1415 N N . ARG B 1 75 ? -6.41 16.938 -3.59 1 95.38 75 ARG B N 1
ATOM 1416 C CA . ARG B 1 75 ? -6.957 15.586 -3.455 1 95.38 75 ARG B CA 1
ATOM 1417 C C . ARG B 1 75 ? -6.746 15.047 -2.043 1 95.38 75 ARG B C 1
ATOM 1419 O O . ARG B 1 75 ? -7.648 14.438 -1.464 1 95.38 75 ARG B O 1
ATOM 1426 N N . GLY B 1 76 ? -5.551 15.258 -1.51 1 96.81 76 GLY B N 1
ATOM 1427 C CA . GLY B 1 76 ? -5.297 14.891 -0.125 1 96.81 76 GLY B CA 1
ATOM 1428 C C . GLY B 1 76 ? -6.203 15.617 0.856 1 96.81 76 GLY B C 1
ATOM 1429 O O . GLY B 1 76 ? -6.73 15 1.787 1 96.81 76 GLY B O 1
ATOM 1430 N N . SER B 1 77 ? -6.371 16.891 0.615 1 96.88 77 SER B N 1
ATOM 1431 C CA . SER B 1 77 ? -7.242 17.688 1.471 1 96.88 77 SER B CA 1
ATOM 1432 C C . SER B 1 77 ? -8.68 17.172 1.437 1 96.88 77 SER B C 1
ATOM 1434 O O . SER B 1 77 ? -9.328 17.078 2.477 1 96.88 77 SER B O 1
ATOM 1436 N N . ASN B 1 78 ? -9.141 16.844 0.274 1 96.56 78 ASN B N 1
ATOM 1437 C CA . ASN B 1 78 ? -10.5 16.328 0.121 1 96.56 78 ASN B CA 1
ATOM 1438 C C . ASN B 1 78 ? -10.672 14.977 0.825 1 96.56 78 ASN B C 1
ATOM 1440 O O . ASN B 1 78 ? -11.727 14.703 1.4 1 96.56 78 ASN B O 1
ATOM 1444 N N . GLU B 1 79 ? -9.641 14.172 0.738 1 95.44 79 GLU B N 1
ATOM 1445 C CA . GLU B 1 79 ? -9.688 12.898 1.449 1 95.44 79 GLU B CA 1
ATOM 1446 C C . GLU B 1 79 ? -9.828 13.117 2.955 1 95.44 79 GLU B C 1
ATOM 1448 O O . GLU B 1 79 ? -10.609 12.43 3.615 1 95.44 79 GLU B O 1
ATOM 1453 N N . LEU B 1 80 ? -9.156 14.055 3.523 1 96.81 80 LEU B N 1
ATOM 1454 C CA . LEU B 1 80 ? -9.203 14.344 4.953 1 96.81 80 LEU B CA 1
ATOM 1455 C C . LEU B 1 80 ? -10.578 14.875 5.352 1 96.81 80 LEU B C 1
ATOM 1457 O O . LEU B 1 80 ? -11.094 14.531 6.422 1 96.81 80 LEU B O 1
ATOM 1461 N N . LYS B 1 81 ? -11.125 15.633 4.453 1 96.44 81 LYS B N 1
ATOM 1462 C CA . LYS B 1 81 ? -12.43 16.234 4.75 1 96.44 81 LYS B CA 1
ATOM 1463 C C . LYS B 1 81 ? -13.5 15.156 4.879 1 96.44 81 LYS B C 1
ATOM 1465 O O . LYS B 1 81 ? -14.5 15.352 5.582 1 96.44 81 LYS B O 1
ATOM 1470 N N . SER B 1 82 ? -13.289 14.062 4.27 1 95.5 82 SER B N 1
ATOM 1471 C CA . SER B 1 82 ? -14.281 12.992 4.277 1 95.5 82 SER B CA 1
ATOM 1472 C C . SER B 1 82 ? -14.195 12.172 5.559 1 95.5 82 SER B C 1
ATOM 1474 O O . SER B 1 82 ? -15.039 11.305 5.801 1 95.5 82 SER B O 1
ATOM 1476 N N . LYS B 1 83 ? -13.258 12.422 6.355 1 96.5 83 LYS B N 1
ATOM 1477 C CA . LYS B 1 83 ? -13.062 11.664 7.59 1 96.5 83 LYS B CA 1
ATOM 1478 C C . LYS B 1 83 ? -13.617 12.422 8.797 1 96.5 83 LYS B C 1
ATOM 1480 O O . LYS B 1 83 ? -13.695 13.648 8.781 1 96.5 83 LYS B O 1
ATOM 1485 N N . SER B 1 84 ? -14.031 11.695 9.773 1 96.69 84 SER B N 1
ATOM 1486 C CA . SER B 1 84 ? -14.484 12.305 11.016 1 96.69 84 SER B CA 1
ATOM 1487 C C . SER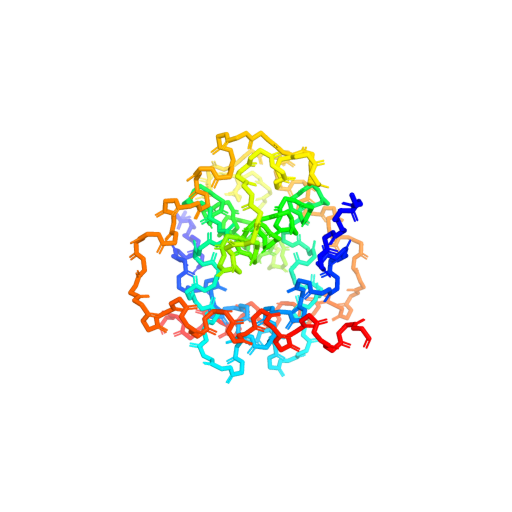 B 1 84 ? -13.328 12.938 11.781 1 96.69 84 SER B C 1
ATOM 1489 O O . SER B 1 84 ? -12.164 12.609 11.539 1 96.69 84 SER B O 1
ATOM 1491 N N . GLU B 1 85 ? -13.672 13.82 12.695 1 96.62 85 GLU B N 1
ATOM 1492 C CA . GLU B 1 85 ? -12.641 14.445 13.523 1 96.62 85 GLU B CA 1
ATOM 1493 C C . GLU B 1 85 ? -11.883 13.398 14.336 1 96.62 85 GLU B C 1
ATOM 1495 O O . GLU B 1 85 ? -10.672 13.508 14.523 1 96.62 85 GLU B O 1
ATOM 1500 N N . ALA B 1 86 ? -12.602 12.406 14.781 1 96.5 86 ALA B N 1
ATOM 1501 C CA . ALA B 1 86 ? -11.984 11.328 15.547 1 96.5 86 ALA B CA 1
ATOM 1502 C C . ALA B 1 86 ? -10.969 10.562 14.703 1 96.5 86 ALA B C 1
ATOM 1504 O O . ALA B 1 86 ? -9.883 10.234 15.172 1 96.5 86 ALA B O 1
ATOM 1505 N N . GLU B 1 87 ? -11.281 10.336 13.453 1 96.06 87 GLU B N 1
ATOM 1506 C CA . GLU B 1 87 ? -10.383 9.633 12.531 1 96.06 87 GLU B CA 1
ATOM 1507 C C . GLU B 1 87 ? -9.141 10.469 12.234 1 96.06 87 GLU B C 1
ATOM 1509 O O . GLU B 1 87 ? -8.031 9.938 12.18 1 96.06 87 GLU B O 1
ATOM 1514 N N . LYS B 1 88 ? -9.367 11.695 12.078 1 97.25 88 LYS B N 1
ATOM 1515 C CA . LYS B 1 88 ? -8.25 12.594 11.812 1 97.25 88 LYS B CA 1
ATOM 1516 C C . LYS B 1 88 ? -7.297 12.656 13.008 1 97.25 88 LYS B C 1
ATOM 1518 O O . LYS B 1 88 ? -6.078 12.656 12.828 1 97.25 88 LYS B O 1
ATOM 1523 N N . ASP B 1 89 ? -7.875 12.68 14.188 1 96.75 89 ASP B N 1
ATOM 1524 C CA . ASP B 1 89 ? -7.062 12.711 15.398 1 96.75 89 ASP B CA 1
ATOM 1525 C C . ASP B 1 89 ? -6.223 11.445 15.531 1 96.75 89 ASP B C 1
ATOM 1527 O O . ASP B 1 89 ? -5.043 11.508 15.883 1 96.75 89 ASP B O 1
ATOM 1531 N N . LYS B 1 90 ? -6.809 10.344 15.227 1 96.56 90 LYS B N 1
ATOM 1532 C CA . LYS B 1 90 ? -6.098 9.07 15.297 1 96.56 90 LYS B CA 1
ATOM 1533 C C . LYS B 1 90 ? -4.957 9.023 14.281 1 96.56 90 LYS B C 1
ATOM 1535 O O . LYS B 1 90 ? -3.861 8.562 14.594 1 96.56 90 LYS B O 1
ATOM 1540 N N . LEU B 1 91 ? -5.285 9.531 13.125 1 97.06 91 LEU B N 1
ATOM 1541 C CA . LEU B 1 91 ? -4.281 9.547 12.062 1 97.06 91 LEU B CA 1
ATOM 1542 C C . LEU B 1 91 ? -3.115 10.461 12.445 1 97.06 91 LEU B C 1
ATOM 1544 O O . LEU B 1 91 ? -1.952 10.109 12.219 1 97.06 91 LEU B O 1
ATOM 1548 N N . LYS B 1 92 ? -3.449 11.57 12.969 1 96.75 92 LYS B N 1
ATOM 1549 C CA . LYS B 1 92 ? -2.426 12.516 13.414 1 96.75 92 LYS B CA 1
ATOM 1550 C C . LYS B 1 92 ? -1.499 11.875 14.445 1 96.75 92 LYS B C 1
ATOM 1552 O O . LYS B 1 92 ? -0.277 12.008 14.352 1 96.75 92 LYS B O 1
ATOM 1557 N N . LEU B 1 93 ? -2.061 11.227 15.398 1 96.19 93 LEU B N 1
ATOM 1558 C CA . LEU B 1 93 ? -1.281 10.57 16.438 1 96.19 93 LEU B CA 1
ATOM 1559 C C . LEU B 1 93 ? -0.393 9.477 15.852 1 96.19 93 LEU B C 1
ATOM 1561 O O . LEU B 1 93 ? 0.769 9.344 16.234 1 96.19 93 LEU B O 1
ATOM 1565 N N . LEU B 1 94 ? -0.931 8.742 14.922 1 96.81 94 LEU B N 1
ATOM 1566 C CA . LEU B 1 94 ? -0.19 7.672 14.258 1 96.81 94 LEU B CA 1
ATOM 1567 C C . LEU B 1 94 ? 1.015 8.227 13.508 1 96.81 94 LEU B C 1
ATOM 1569 O O . LEU B 1 94 ? 2.127 7.711 13.641 1 96.81 94 LEU B O 1
ATOM 1573 N N . LEU B 1 95 ? 0.796 9.312 12.758 1 97.12 95 LEU B N 1
ATOM 1574 C CA . LEU B 1 95 ? 1.848 9.922 11.953 1 97.12 95 LEU B CA 1
ATOM 1575 C C . LEU B 1 95 ? 2.945 10.5 12.836 1 97.12 95 LEU B C 1
ATOM 1577 O O . LEU B 1 95 ? 4.133 10.367 12.531 1 97.12 95 LEU B O 1
ATOM 1581 N N . GLU B 1 96 ? 2.496 11.062 13.969 1 94.69 96 GLU B N 1
ATOM 1582 C CA . GLU B 1 96 ? 3.451 11.648 14.898 1 94.69 96 GLU B CA 1
ATOM 1583 C C . GLU B 1 96 ? 4.312 10.578 15.555 1 94.69 96 GLU B C 1
ATOM 1585 O O . GLU B 1 96 ? 5.52 10.766 15.742 1 94.69 96 GLU B O 1
ATOM 1590 N N . GLN B 1 97 ? 3.711 9.508 15.898 1 92.06 97 GLN B N 1
ATOM 1591 C CA . GLN B 1 97 ? 4.418 8.43 16.562 1 92.06 97 GLN B CA 1
ATOM 1592 C C . GLN B 1 97 ? 5.508 7.844 15.672 1 92.06 97 GLN B C 1
ATOM 1594 O O . GLN B 1 97 ? 6.613 7.559 16.141 1 92.06 97 GLN B O 1
ATOM 1599 N N . VAL B 1 98 ? 5.211 7.699 14.391 1 93.44 98 VAL B N 1
ATOM 1600 C CA . VAL B 1 98 ? 6.148 7.051 13.477 1 93.44 98 VAL B CA 1
ATOM 1601 C C . VAL B 1 98 ? 7.234 8.039 13.062 1 93.44 98 VAL B C 1
ATOM 1603 O O . VAL B 1 98 ? 8.398 7.664 12.906 1 93.44 98 VAL B O 1
ATOM 1606 N N . ALA B 1 99 ? 6.844 9.281 12.93 1 88.75 99 ALA B N 1
ATOM 1607 C CA . ALA B 1 99 ? 7.82 10.305 12.578 1 88.75 99 ALA B CA 1
ATOM 1608 C C . ALA B 1 99 ? 8.852 10.484 13.688 1 88.75 99 ALA B C 1
ATOM 1610 O O . ALA B 1 99 ? 10.023 10.766 13.422 1 88.75 99 ALA B O 1
ATOM 1611 N N . GLN B 1 100 ? 8.477 10.297 14.82 1 82.94 100 GLN B N 1
ATOM 1612 C CA . GLN B 1 100 ? 9.367 10.484 15.961 1 82.94 100 GLN B CA 1
ATOM 1613 C C . GLN B 1 100 ? 10.328 9.312 16.109 1 82.94 100 GLN B C 1
ATOM 1615 O O . GLN B 1 100 ? 11.477 9.492 16.516 1 82.94 100 GLN B O 1
ATOM 1620 N N . VAL B 1 101 ? 9.93 8.133 15.758 1 72.69 101 VAL B N 1
ATOM 1621 C CA . VAL B 1 101 ? 10.781 6.957 15.875 1 72.69 101 VAL B CA 1
ATOM 1622 C C . VAL B 1 101 ? 11.859 6.988 14.797 1 72.69 101 VAL B C 1
ATOM 1624 O O . VAL B 1 101 ? 12.977 6.52 15.008 1 72.69 101 VAL B O 1
ATOM 1627 N N . ALA B 1 102 ? 11.555 7.523 13.742 1 63.94 102 ALA B N 1
ATOM 1628 C CA . ALA B 1 102 ? 12.508 7.566 12.625 1 63.94 102 ALA B CA 1
ATOM 1629 C C . ALA B 1 102 ? 13.602 8.602 12.883 1 63.94 102 ALA B C 1
ATOM 1631 O O . ALA B 1 102 ? 14.641 8.586 12.227 1 63.94 102 ALA B O 1
ATOM 1632 N N . LYS B 1 103 ? 13.367 9.492 13.82 1 57.25 103 LYS B N 1
ATOM 1633 C CA . LYS B 1 103 ? 14.398 10.453 14.211 1 57.25 103 LYS B CA 1
ATOM 1634 C C . LYS B 1 103 ? 15.32 9.859 15.273 1 57.25 103 LYS B C 1
ATOM 1636 O O . LYS B 1 103 ? 14.883 9.078 16.125 1 57.25 103 LYS B O 1
#

Radius of gyration: 18.02 Å; Cα contacts (8 Å, |Δi|>4): 177; chains: 2; bounding box: 30×52×38 Å

Solvent-accessible surface area (backbone atoms only — not comparable to full-atom values): 11896 Å² total; per-residue (Å²): 131,88,67,71,71,80,58,80,50,66,68,56,53,48,48,42,51,50,52,23,49,77,69,72,40,36,63,62,51,54,54,72,68,37,52,73,66,53,49,51,51,46,41,50,48,52,40,48,49,51,43,60,70,70,61,81,61,52,68,67,55,50,21,65,57,70,72,47,57,61,70,61,50,48,53,48,52,53,57,56,66,75,44,52,72,68,55,50,51,52,48,50,53,52,53,51,56,47,50,54,65,76,97,132,88,68,70,70,79,58,82,50,66,66,55,52,50,48,42,51,50,51,23,50,77,68,70,40,36,64,62,52,54,52,70,69,37,53,74,66,53,48,51,49,46,42,49,48,51,39,46,49,52,44,60,70,70,61,80,59,52,69,68,54,50,21,66,57,70,72,47,57,63,69,62,50,48,53,50,51,54,55,55,67,74,46,52,71,69,53,50,51,51,50,50,52,54,52,50,56,48,50,54,65,76,98

Nearest PDB structures (foldseek):
  1trr-assembly1_A  TM=9.519E-01  e=8.685E-07  Escherichia coli
  6fal-assembly1_A  TM=9.561E-01  e=9.750E-07  Escherichia coli
  1jhg-assembly1_A-2  TM=9.556E-01  e=2.322E-06  Escherichia coli
  6ejz-assembly2_D  TM=9.422E-01  e=3.285E-06  Escherichia coli 55989
  6ekp-assembly1_A  TM=9.202E-01  e=8.783E-06  Escherichia coli K-12

Organism: Vibrio parahaemolyticus (NCBI:txid670)